Protein AF-A0A2G9RJZ3-F1 (afdb_monomer)

Secondary structure (DSSP, 8-state):
-HHHHHHHHHHHHHHHHHHHHHHHHHHTT--GGGSPPP--TTTGGGGGGGGGTSPPP------------------------------------------------------PPP--------HHHHHHHHHHHHHHH-PPPHHHHHHHHHHHHHHTS-HHHHHHHHHHHHS----SS-------PPP-

pLDDT: mean 70.6, std 22.52, range [30.06, 96.56]

Solvent-accessible surface area (backbone atoms only — not comparable to full-atom values): 13050 Å² total; per-residue (Å²): 111,68,68,60,53,53,52,52,49,52,51,50,54,55,49,52,58,50,51,46,48,35,50,53,27,58,72,71,67,45,54,91,89,58,49,54,74,77,83,56,89,61,48,78,81,49,49,83,59,52,81,80,64,64,75,74,80,78,79,75,85,67,79,86,79,86,77,88,86,85,89,85,87,80,86,82,90,80,90,78,94,84,86,83,84,79,90,75,86,80,86,81,89,79,87,86,89,84,90,78,89,80,87,80,90,78,87,72,79,88,79,75,81,80,78,86,73,85,72,82,66,53,68,66,59,51,52,49,50,50,52,51,51,50,61,71,66,57,72,70,49,78,67,50,52,50,46,53,54,51,53,54,48,47,72,74,43,58,66,74,61,30,54,54,50,51,47,52,70,76,61,49,84,87,80,77,79,90,79,80,87,85,88,75,83,81,85,132

Organism: Aquarana catesbeiana (NCBI:txid8400)

Foldseek 3Di:
DVVVVVVVVVVLVVLVVQVVQQVVQVVVVDDPVSGDDRPPPCNVVCVVSVVVPPDDPPPDPDPPDDDDDDDDDDDDDDDDDDDDDDDDDDDDDDDDDDDDDDDDDDDDPDDDDPPDDPPPPPVVNVVVVVVVVVVVPPDQDPVRVVVVVVVVVLVPDDPVVSVVVVCCVVVPPPPDPPPDDDPDDDDD

Radius of gyration: 33.59 Å; Cα contacts (8 Å, |Δi|>4): 31; chains: 1; bounding box: 83×74×74 Å

Structure (mmCIF, N/CA/C/O backbone):
data_AF-A0A2G9RJZ3-F1
#
_entry.id   AF-A0A2G9RJZ3-F1
#
loop_
_atom_site.group_PDB
_atom_site.id
_atom_site.type_symbol
_atom_site.label_atom_id
_atom_site.label_alt_id
_atom_site.label_comp_id
_atom_site.label_asym_id
_atom_site.label_entity_id
_atom_site.label_seq_id
_atom_site.pdbx_PDB_ins_code
_atom_site.Cartn_x
_atom_site.Cartn_y
_atom_site.Cartn_z
_atom_site.occupancy
_atom_site.B_iso_or_equiv
_atom_site.auth_seq_id
_atom_site.auth_comp_id
_atom_site.auth_asym_id
_atom_site.auth_atom_id
_atom_site.pdbx_PDB_model_num
ATOM 1 N N . ILE A 1 1 ? 5.858 10.030 13.859 1.00 81.25 1 ILE A N 1
ATOM 2 C CA . ILE A 1 1 ? 6.320 10.659 12.586 1.00 81.25 1 ILE A CA 1
ATOM 3 C C . ILE A 1 1 ? 7.429 9.860 11.877 1.00 81.25 1 ILE A C 1
ATOM 5 O O . ILE A 1 1 ? 7.259 9.563 10.700 1.00 81.25 1 ILE A O 1
ATOM 9 N N . ASN A 1 2 ? 8.526 9.463 12.542 1.00 93.88 2 ASN A N 1
ATOM 10 C CA . ASN A 1 2 ? 9.655 8.765 11.886 1.00 93.88 2 ASN A CA 1
ATOM 11 C C . ASN A 1 2 ? 9.275 7.434 11.213 1.00 93.88 2 ASN A C 1
ATOM 13 O O . ASN A 1 2 ? 9.690 7.182 10.086 1.00 93.88 2 ASN A O 1
ATOM 17 N N . PHE A 1 3 ? 8.419 6.632 11.852 1.00 92.00 3 PHE A N 1
ATOM 18 C CA . PHE A 1 3 ? 7.913 5.379 11.280 1.00 92.00 3 PHE A CA 1
ATOM 19 C C . PHE A 1 3 ? 7.207 5.580 9.928 1.00 92.00 3 PHE A C 1
ATOM 21 O O . PHE A 1 3 ? 7.472 4.860 8.969 1.00 92.00 3 PHE A O 1
ATOM 28 N N . LEU A 1 4 ? 6.343 6.596 9.826 1.00 93.69 4 LEU A N 1
ATOM 29 C CA . LEU A 1 4 ? 5.609 6.885 8.595 1.00 93.69 4 LEU A CA 1
ATOM 30 C C . LEU A 1 4 ? 6.548 7.371 7.482 1.00 93.69 4 LEU A C 1
ATOM 32 O O . LEU A 1 4 ? 6.433 6.916 6.348 1.00 93.69 4 LEU A O 1
ATOM 36 N N . LYS A 1 5 ? 7.525 8.226 7.818 1.00 91.75 5 LYS A N 1
ATOM 37 C CA . LYS A 1 5 ? 8.572 8.661 6.878 1.00 91.75 5 LYS A CA 1
ATOM 38 C C . LYS A 1 5 ? 9.364 7.472 6.328 1.00 91.75 5 LYS A C 1
ATOM 40 O O . LYS A 1 5 ? 9.553 7.382 5.118 1.00 91.75 5 LYS A O 1
ATOM 45 N N . ALA A 1 6 ? 9.762 6.538 7.194 1.00 95.56 6 ALA A N 1
ATOM 46 C CA . ALA A 1 6 ? 10.457 5.319 6.784 1.00 95.56 6 ALA A CA 1
ATOM 47 C C . ALA A 1 6 ? 9.590 4.453 5.857 1.00 95.56 6 ALA A C 1
ATOM 49 O O . ALA A 1 6 ? 10.070 3.963 4.835 1.00 95.56 6 ALA A O 1
ATOM 50 N N . LYS A 1 7 ? 8.292 4.320 6.161 1.00 96.31 7 LYS A N 1
ATOM 51 C CA . LYS A 1 7 ? 7.370 3.522 5.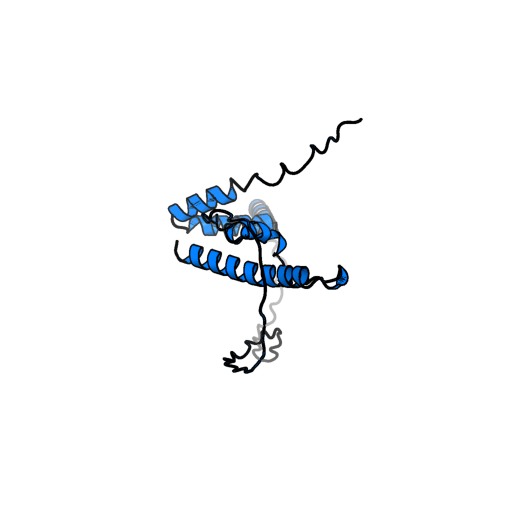345 1.00 96.31 7 LYS A CA 1
ATOM 52 C C . LYS A 1 7 ? 7.122 4.130 3.963 1.00 96.31 7 LYS A C 1
ATOM 54 O O . LYS A 1 7 ? 7.165 3.409 2.972 1.00 96.31 7 LYS A O 1
ATOM 59 N N . ILE A 1 8 ? 6.947 5.450 3.885 1.00 93.94 8 ILE A N 1
ATOM 60 C CA . ILE A 1 8 ? 6.844 6.181 2.612 1.00 93.94 8 ILE A CA 1
ATOM 61 C C . ILE A 1 8 ? 8.144 6.042 1.808 1.00 93.94 8 ILE A C 1
ATOM 63 O O . ILE A 1 8 ? 8.097 5.794 0.606 1.00 93.94 8 ILE A O 1
ATOM 67 N N . GLY A 1 9 ? 9.303 6.150 2.466 1.00 94.31 9 GLY A N 1
ATOM 68 C CA . GLY A 1 9 ? 10.606 5.951 1.828 1.00 94.31 9 GLY A CA 1
ATOM 69 C C . GLY A 1 9 ? 10.768 4.549 1.236 1.00 94.31 9 GLY A C 1
ATOM 70 O O . GLY A 1 9 ? 11.173 4.409 0.083 1.00 94.31 9 GLY A O 1
ATOM 71 N N . SER A 1 10 ? 10.380 3.513 1.983 1.00 95.62 10 SER A N 1
ATOM 72 C CA . SER A 1 10 ? 10.384 2.122 1.511 1.00 95.62 10 SER A CA 1
ATOM 73 C C . SER A 1 10 ? 9.466 1.919 0.298 1.00 95.62 10 SER A C 1
ATOM 75 O O . SER A 1 10 ? 9.872 1.289 -0.684 1.00 95.62 10 SER A O 1
ATOM 77 N N . LEU A 1 11 ? 8.268 2.513 0.322 1.00 95.38 11 LEU A N 1
ATOM 78 C CA . LEU A 1 11 ? 7.308 2.427 -0.779 1.00 95.38 11 LEU A CA 1
ATOM 79 C C . LEU A 1 11 ? 7.849 3.086 -2.057 1.00 95.38 11 LEU A C 1
ATOM 81 O O . LEU A 1 11 ? 7.819 2.471 -3.121 1.00 95.38 11 LEU A O 1
ATOM 85 N N . ARG A 1 12 ? 8.428 4.291 -1.937 1.00 94.88 12 ARG A N 1
ATOM 86 C CA . ARG A 1 12 ? 9.088 4.998 -3.049 1.00 94.88 12 ARG A CA 1
ATOM 87 C C . ARG A 1 12 ? 10.256 4.205 -3.619 1.00 94.88 12 ARG A C 1
ATOM 89 O O . ARG A 1 12 ? 10.351 4.055 -4.828 1.00 94.88 12 ARG A O 1
ATOM 96 N N . SER A 1 13 ? 11.124 3.668 -2.762 1.00 94.62 13 SER A N 1
ATOM 97 C CA . SER A 1 13 ? 12.280 2.872 -3.195 1.00 94.62 13 SER A CA 1
ATOM 98 C C . SER A 1 13 ? 11.855 1.640 -4.000 1.00 94.62 13 SER A C 1
ATOM 100 O O . SER A 1 13 ? 12.404 1.366 -5.069 1.00 94.62 13 SER A O 1
ATOM 102 N N . THR A 1 14 ? 10.827 0.933 -3.523 1.00 96.19 14 THR A N 1
ATOM 103 C CA . THR A 1 14 ? 10.271 -0.244 -4.205 1.00 96.19 14 THR A CA 1
ATOM 104 C C . THR A 1 14 ? 9.677 0.132 -5.561 1.00 96.19 14 THR A C 1
ATOM 106 O O . THR A 1 14 ? 10.010 -0.495 -6.565 1.00 96.19 14 THR A O 1
ATOM 109 N N . TYR A 1 15 ? 8.855 1.187 -5.604 1.00 96.56 15 TYR A N 1
ATOM 110 C CA . TYR A 1 15 ? 8.263 1.691 -6.842 1.00 96.56 15 TYR A CA 1
ATOM 111 C C . TYR A 1 15 ? 9.329 2.127 -7.853 1.00 96.56 15 TYR A C 1
ATOM 113 O O . TYR A 1 15 ? 9.304 1.671 -8.989 1.00 96.56 15 TYR A O 1
ATOM 121 N N . ASN A 1 16 ? 10.315 2.927 -7.438 1.00 94.62 16 ASN A N 1
ATOM 122 C CA . ASN A 1 16 ? 11.345 3.465 -8.331 1.00 94.62 16 ASN A CA 1
ATOM 123 C C . ASN A 1 16 ? 12.198 2.369 -8.970 1.00 94.62 16 ASN A C 1
ATOM 125 O O . ASN A 1 16 ? 12.554 2.463 -10.142 1.00 94.62 16 ASN A O 1
ATOM 129 N N . ARG A 1 17 ? 12.515 1.312 -8.214 1.00 94.75 17 ARG A N 1
ATOM 130 C CA . ARG A 1 17 ? 13.251 0.161 -8.747 1.00 94.75 17 ARG A CA 1
ATOM 131 C C . ARG A 1 17 ? 12.450 -0.560 -9.821 1.00 94.75 17 ARG A C 1
ATOM 133 O O . ARG A 1 17 ? 13.019 -0.963 -10.829 1.00 94.75 17 ARG A O 1
ATOM 140 N N . GLU A 1 18 ? 11.153 -0.729 -9.598 1.00 96.31 18 GLU A N 1
ATOM 141 C CA . GLU A 1 18 ? 10.270 -1.363 -10.570 1.00 96.31 18 GLU A CA 1
ATOM 142 C C . GLU A 1 18 ? 10.068 -0.472 -11.801 1.00 96.31 18 GLU A C 1
ATOM 144 O O . GLU A 1 18 ? 10.233 -0.928 -12.930 1.00 96.31 18 GLU A O 1
ATOM 149 N N . HIS A 1 19 ? 9.822 0.820 -11.588 1.00 94.38 19 HIS A N 1
ATOM 150 C CA . HIS A 1 19 ? 9.625 1.807 -12.644 1.00 94.38 19 HIS A CA 1
ATOM 151 C C . HIS A 1 19 ? 10.863 1.948 -13.535 1.00 94.38 19 HIS A C 1
ATOM 153 O O . HIS A 1 19 ? 10.736 2.030 -14.757 1.00 94.38 19 HIS A O 1
ATOM 159 N N . LYS A 1 20 ? 12.064 1.888 -12.946 1.00 93.62 20 LYS A N 1
ATOM 160 C CA . LYS A 1 20 ? 13.325 1.887 -13.689 1.00 93.62 20 LYS A CA 1
ATOM 161 C C . LYS A 1 20 ? 13.422 0.711 -14.661 1.00 93.62 20 LYS A C 1
ATOM 163 O O . LYS A 1 20 ? 13.862 0.920 -15.780 1.00 93.62 20 LYS A O 1
ATOM 168 N N . LYS A 1 21 ? 12.973 -0.493 -14.287 1.00 94.12 21 LYS A N 1
ATOM 169 C CA . LYS A 1 21 ? 12.985 -1.656 -15.196 1.00 94.12 21 LYS A CA 1
ATOM 170 C C . LYS A 1 21 ? 12.060 -1.448 -16.394 1.00 94.12 21 LYS A C 1
ATOM 172 O O . LYS A 1 21 ? 12.438 -1.774 -17.513 1.00 94.12 21 LYS A O 1
ATOM 177 N N . VAL A 1 22 ? 10.879 -0.869 -16.162 1.00 93.31 22 VAL A N 1
ATOM 178 C CA . VAL A 1 22 ? 9.942 -0.505 -17.238 1.00 93.31 22 VAL A CA 1
ATOM 179 C C . VAL A 1 22 ? 10.586 0.517 -18.173 1.00 93.31 22 VAL A C 1
ATOM 181 O O . VAL A 1 22 ? 10.611 0.319 -19.381 1.00 93.31 22 VAL A O 1
ATOM 184 N N . GLN A 1 23 ? 11.166 1.584 -17.618 1.00 92.19 23 GLN A N 1
ATOM 185 C CA . GLN A 1 23 ? 11.814 2.646 -18.392 1.00 92.19 23 GLN A CA 1
ATOM 186 C C . GLN A 1 23 ? 13.043 2.156 -19.160 1.00 92.19 23 GLN A C 1
ATOM 188 O O . GLN A 1 23 ? 13.217 2.500 -20.324 1.00 92.19 23 GLN A O 1
ATOM 193 N N . ASP A 1 24 ? 13.888 1.337 -18.535 1.00 90.88 24 ASP A N 1
ATOM 194 C CA . ASP A 1 24 ? 15.068 0.768 -19.183 1.00 90.88 24 ASP A CA 1
ATOM 195 C C . ASP A 1 24 ? 14.653 -0.183 -20.322 1.00 90.88 24 ASP A C 1
ATOM 197 O O . ASP A 1 24 ? 15.273 -0.162 -21.381 1.00 90.88 24 ASP A O 1
ATOM 201 N N . SER A 1 25 ? 13.559 -0.935 -20.164 1.00 91.81 25 SER A N 1
ATOM 202 C CA . SER A 1 25 ? 12.993 -1.756 -21.239 1.00 91.81 25 SER A CA 1
ATOM 203 C C . SER A 1 25 ? 12.462 -0.917 -22.409 1.00 91.81 25 SER A C 1
ATOM 205 O O . SER A 1 25 ? 12.767 -1.224 -23.560 1.00 91.81 25 SER A O 1
ATOM 207 N N . LEU A 1 26 ? 11.760 0.188 -22.133 1.00 87.81 26 LEU A N 1
ATOM 208 C CA . LEU A 1 26 ? 11.309 1.127 -23.167 1.00 87.81 26 LEU A CA 1
ATOM 209 C C . LEU A 1 26 ? 12.489 1.802 -23.888 1.00 87.81 26 LEU A C 1
ATOM 211 O O . LEU A 1 26 ? 12.475 1.945 -25.109 1.00 87.81 26 LEU A O 1
ATOM 215 N N . ARG A 1 27 ? 13.534 2.198 -23.145 1.00 86.75 27 ARG A N 1
ATOM 216 C CA . ARG A 1 27 ? 14.717 2.883 -23.693 1.00 86.75 27 ARG A CA 1
ATOM 217 C C . ARG A 1 27 ? 15.541 1.987 -24.614 1.00 86.75 27 ARG A C 1
ATOM 219 O O . ARG A 1 27 ? 16.129 2.489 -25.566 1.00 86.75 27 ARG A O 1
ATOM 226 N N . SER A 1 28 ? 15.570 0.683 -24.356 1.00 83.88 28 SER A N 1
ATOM 227 C CA . SER A 1 28 ? 16.298 -0.288 -25.180 1.00 83.88 28 SER A CA 1
ATOM 228 C C . SER A 1 28 ? 15.639 -0.580 -26.536 1.00 83.88 28 SER A C 1
ATOM 230 O O . SER A 1 28 ? 16.106 -1.463 -27.248 1.00 83.88 28 SER A O 1
ATOM 232 N N . GLY A 1 29 ? 14.582 0.150 -26.919 1.00 70.88 29 GLY A N 1
ATOM 233 C CA . GLY A 1 29 ? 13.920 -0.027 -28.213 1.00 70.88 29 GLY A CA 1
ATOM 234 C C . GLY A 1 29 ? 13.163 -1.349 -28.314 1.00 70.88 29 GLY A C 1
ATOM 235 O O . GLY A 1 29 ? 13.097 -1.935 -29.392 1.00 70.88 29 GLY A O 1
ATOM 236 N N . ALA A 1 30 ? 12.629 -1.832 -27.188 1.00 67.44 30 ALA A N 1
ATOM 237 C CA . ALA A 1 30 ? 11.814 -3.036 -27.141 1.00 67.44 30 ALA A CA 1
ATOM 238 C C . ALA A 1 30 ? 10.613 -2.925 -28.097 1.00 67.44 30 ALA A C 1
ATOM 240 O O . ALA A 1 30 ? 9.899 -1.917 -28.106 1.00 67.44 30 ALA A O 1
ATOM 241 N N . THR A 1 31 ? 10.368 -3.981 -28.880 1.00 69.06 31 THR A N 1
ATOM 242 C CA . THR A 1 31 ? 9.088 -4.160 -29.584 1.00 69.06 31 THR A CA 1
ATOM 243 C C . THR A 1 31 ? 7.976 -4.284 -28.534 1.00 69.06 31 THR A C 1
ATOM 245 O O . THR A 1 31 ? 8.258 -4.620 -27.386 1.00 69.06 31 THR A O 1
ATOM 248 N N . ALA A 1 32 ? 6.713 -4.011 -28.878 1.00 66.25 32 ALA A N 1
ATOM 249 C CA . ALA A 1 32 ? 5.599 -4.012 -27.915 1.00 66.25 32 ALA A CA 1
ATOM 250 C C . ALA A 1 32 ? 5.502 -5.292 -27.051 1.00 66.25 32 ALA A C 1
ATOM 252 O O . ALA A 1 32 ? 5.054 -5.218 -25.909 1.00 66.25 32 ALA A O 1
ATOM 253 N N . ASP A 1 33 ? 5.972 -6.429 -27.570 1.00 69.12 33 ASP A N 1
ATOM 254 C CA . ASP A 1 33 ? 5.986 -7.725 -26.881 1.00 69.12 33 ASP A CA 1
ATOM 255 C C . ASP A 1 33 ? 7.191 -7.929 -25.933 1.00 69.12 33 ASP A C 1
ATOM 257 O O . ASP A 1 33 ? 7.154 -8.808 -25.074 1.00 69.12 33 ASP A O 1
ATOM 261 N N . ASP A 1 34 ? 8.230 -7.091 -26.033 1.00 79.06 34 ASP A N 1
ATOM 262 C CA . ASP A 1 34 ? 9.466 -7.159 -25.233 1.00 79.06 34 ASP A CA 1
ATOM 263 C C . ASP A 1 34 ? 9.486 -6.148 -24.067 1.00 79.06 34 ASP A C 1
ATOM 265 O O . ASP A 1 34 ? 10.488 -6.016 -23.352 1.00 79.06 34 ASP A O 1
ATOM 269 N N . VAL A 1 35 ? 8.393 -5.400 -23.861 1.00 87.50 35 VAL A N 1
ATOM 270 C CA . VAL A 1 35 ? 8.313 -4.409 -22.782 1.00 87.50 35 VAL A CA 1
ATOM 271 C C . VAL A 1 35 ? 8.185 -5.107 -21.429 1.00 87.50 35 VAL A C 1
ATOM 273 O O . VAL A 1 35 ? 7.294 -5.924 -21.197 1.00 87.50 35 VAL A O 1
ATOM 276 N N . TYR A 1 36 ? 9.062 -4.748 -20.495 1.00 93.38 36 TYR A N 1
ATOM 277 C CA . TYR A 1 36 ? 9.055 -5.280 -19.141 1.00 93.38 36 TYR A CA 1
ATOM 278 C C . TYR A 1 36 ? 7.718 -5.004 -18.448 1.00 93.38 36 TYR A C 1
ATOM 280 O O . TYR A 1 36 ? 7.358 -3.853 -18.187 1.00 93.38 36 TYR A O 1
ATOM 288 N N . VAL A 1 37 ? 7.020 -6.081 -18.087 1.00 93.69 37 VAL A N 1
ATOM 289 C CA . VAL A 1 37 ? 5.781 -6.024 -17.311 1.00 93.69 37 VAL A CA 1
ATOM 290 C C . VAL A 1 37 ? 6.118 -5.961 -15.813 1.00 93.69 37 VAL A C 1
ATOM 292 O O . VAL A 1 37 ? 6.782 -6.871 -15.299 1.00 93.69 37 VAL A O 1
ATOM 295 N N . PRO A 1 38 ? 5.655 -4.925 -15.086 1.00 95.50 38 PRO A N 1
ATOM 296 C CA . PRO A 1 38 ? 5.827 -4.832 -13.640 1.00 95.50 38 PRO A CA 1
ATOM 297 C C . PRO A 1 38 ? 5.273 -6.062 -12.917 1.00 95.50 38 PRO A C 1
ATOM 299 O O . PRO A 1 38 ? 4.128 -6.461 -13.120 1.00 95.50 38 PRO A O 1
ATOM 302 N N . ARG A 1 39 ? 6.070 -6.631 -12.012 1.00 94.88 39 ARG A N 1
ATOM 303 C CA . ARG A 1 39 ? 5.663 -7.725 -11.115 1.00 94.88 39 ARG A CA 1
ATOM 304 C C . ARG A 1 39 ? 4.951 -7.204 -9.869 1.00 94.88 39 ARG A C 1
ATOM 306 O O . ARG A 1 39 ? 4.246 -7.946 -9.190 1.00 94.88 39 ARG A O 1
ATOM 313 N N . LEU A 1 40 ? 5.157 -5.931 -9.543 1.00 95.25 40 LEU A N 1
ATOM 314 C CA . LEU A 1 40 ? 4.536 -5.278 -8.401 1.00 95.25 40 LEU A CA 1
ATOM 315 C C . LEU A 1 40 ? 3.029 -5.075 -8.637 1.00 95.25 40 LEU A C 1
ATOM 317 O O . LEU A 1 40 ? 2.628 -4.247 -9.447 1.00 95.25 40 LEU A O 1
ATOM 321 N N . TRP A 1 41 ? 2.182 -5.797 -7.901 1.00 96.12 41 TRP A N 1
ATOM 322 C CA . TRP A 1 41 ? 0.729 -5.816 -8.142 1.00 96.12 41 TRP A CA 1
ATOM 323 C C . TRP A 1 41 ? 0.044 -4.446 -8.008 1.00 96.12 41 TRP A C 1
ATOM 325 O O . TRP A 1 41 ? -0.877 -4.137 -8.757 1.00 96.12 41 TRP A O 1
ATOM 335 N N . TYR A 1 42 ? 0.523 -3.594 -7.099 1.00 94.62 42 TYR A N 1
ATOM 336 C CA . TYR A 1 42 ? 0.043 -2.218 -6.917 1.00 94.62 42 TYR A CA 1
ATOM 337 C C . TYR A 1 42 ? 0.841 -1.178 -7.718 1.00 94.62 42 TYR A C 1
ATOM 339 O O . TYR A 1 42 ? 0.781 0.009 -7.402 1.00 94.62 42 TYR A O 1
ATOM 347 N N . TYR A 1 43 ? 1.606 -1.587 -8.738 1.00 95.81 43 TYR A N 1
ATOM 348 C CA . TYR A 1 43 ? 2.454 -0.682 -9.524 1.00 95.81 43 TYR A CA 1
ATOM 349 C C . TYR A 1 43 ? 1.680 0.523 -10.069 1.00 95.81 43 TYR A C 1
ATOM 351 O O . TYR A 1 43 ? 2.045 1.663 -9.797 1.00 95.81 43 TYR A O 1
ATOM 359 N N . HIS A 1 44 ? 0.568 0.270 -10.767 1.00 95.06 44 HIS A N 1
ATOM 360 C CA . HIS A 1 44 ? -0.260 1.323 -11.361 1.00 95.06 44 HIS A CA 1
ATOM 361 C C . HIS A 1 44 ? -0.856 2.260 -10.302 1.00 95.06 44 HIS A C 1
ATOM 363 O O . HIS A 1 44 ? -0.934 3.466 -10.513 1.00 95.06 44 HIS A O 1
ATOM 369 N N . SER A 1 45 ? -1.214 1.735 -9.128 1.00 95.50 45 SER A N 1
ATOM 370 C CA . SER A 1 45 ? -1.721 2.542 -8.012 1.00 95.50 45 SER A CA 1
ATOM 371 C C . SER A 1 45 ? -0.656 3.452 -7.398 1.00 95.50 45 SER A C 1
ATOM 373 O O . SER A 1 45 ? -1.001 4.438 -6.755 1.00 95.50 45 SER A O 1
ATOM 375 N N . LEU A 1 46 ? 0.629 3.137 -7.581 1.00 94.25 46 LEU A N 1
ATOM 376 C CA . LEU A 1 46 ? 1.753 3.950 -7.120 1.00 94.25 46 LEU A CA 1
ATOM 377 C C . LEU A 1 46 ? 2.281 4.915 -8.182 1.00 94.25 46 LEU A C 1
ATOM 379 O O . LEU A 1 46 ? 3.258 5.610 -7.910 1.00 94.25 46 LEU A O 1
ATOM 383 N N . HIS A 1 47 ? 1.635 5.007 -9.350 1.00 92.94 47 HIS A N 1
ATOM 384 C CA . HIS A 1 47 ? 2.115 5.861 -10.434 1.00 92.94 47 HIS A CA 1
ATOM 385 C C . HIS A 1 47 ? 2.271 7.324 -10.004 1.00 92.94 47 HIS A C 1
ATOM 387 O O . HIS A 1 47 ? 3.232 7.959 -10.393 1.00 92.94 47 HIS A O 1
ATOM 393 N N . PHE A 1 48 ? 1.429 7.836 -9.098 1.00 91.44 48 PHE A N 1
ATOM 394 C CA . PHE A 1 48 ? 1.546 9.199 -8.544 1.00 91.44 48 PHE A CA 1
ATOM 395 C C . PHE A 1 48 ? 2.895 9.509 -7.853 1.00 91.44 48 PHE A C 1
ATOM 397 O O . PHE A 1 48 ? 3.175 10.654 -7.498 1.00 91.44 48 PHE A O 1
ATOM 404 N N . LEU A 1 49 ? 3.730 8.497 -7.594 1.00 91.25 49 LEU A N 1
ATOM 405 C CA . LEU A 1 49 ? 5.082 8.680 -7.073 1.00 91.25 49 LEU A CA 1
ATOM 406 C C . LEU A 1 49 ? 6.099 9.070 -8.162 1.00 91.25 49 LEU A C 1
ATOM 408 O O . LEU A 1 49 ? 7.172 9.550 -7.793 1.00 91.25 49 LEU A O 1
ATOM 412 N N . SER A 1 50 ? 5.789 8.910 -9.460 1.00 86.12 50 SER A N 1
ATOM 413 C CA . SER A 1 50 ? 6.678 9.285 -10.578 1.00 86.12 50 SER A CA 1
ATOM 414 C C . SER A 1 50 ? 7.031 10.767 -10.570 1.00 86.12 50 SER A C 1
ATOM 416 O O . SER A 1 50 ? 8.189 11.131 -10.774 1.00 86.12 50 SER A O 1
ATOM 418 N N . ASP A 1 51 ? 6.058 11.611 -10.234 1.00 77.81 51 ASP A N 1
ATOM 419 C CA . ASP A 1 51 ? 6.134 13.071 -10.359 1.00 77.81 51 ASP A CA 1
ATOM 420 C C . ASP A 1 51 ? 7.182 13.693 -9.424 1.00 77.81 51 ASP A C 1
ATOM 422 O O . ASP A 1 51 ? 7.634 14.818 -9.614 1.00 77.81 51 ASP A O 1
ATOM 426 N N . GLN A 1 52 ? 7.595 12.948 -8.395 1.00 68.75 52 GLN A N 1
ATOM 427 C CA . GLN A 1 52 ? 8.612 13.371 -7.430 1.00 68.75 52 GLN A CA 1
ATOM 428 C C . GLN A 1 52 ? 10.027 12.929 -7.818 1.00 68.75 52 GLN A C 1
ATOM 430 O O . GLN A 1 52 ? 10.976 13.228 -7.091 1.00 68.75 52 GLN A O 1
ATOM 435 N N . THR A 1 53 ? 10.170 12.162 -8.900 1.00 62.50 53 THR A N 1
ATOM 436 C CA . THR A 1 53 ? 11.414 11.462 -9.247 1.00 62.50 53 THR A CA 1
ATOM 437 C C . THR A 1 53 ? 12.003 11.870 -10.582 1.00 62.50 53 THR A C 1
ATOM 439 O O . THR A 1 53 ? 13.163 11.540 -10.828 1.00 62.50 53 THR A O 1
ATOM 442 N N . GLU A 1 54 ? 11.267 12.619 -11.408 1.00 65.25 54 GLU A N 1
ATOM 443 C CA . GLU A 1 54 ? 11.872 13.251 -12.572 1.00 65.25 54 GLU A CA 1
ATOM 444 C C . GLU A 1 54 ? 12.969 14.214 -12.102 1.00 65.25 54 GLU A C 1
ATOM 446 O O . GLU A 1 54 ? 12.703 15.128 -11.309 1.00 65.25 54 GLU A O 1
ATOM 451 N N . PRO A 1 55 ? 14.223 14.014 -12.547 1.00 65.00 55 PRO A N 1
ATOM 452 C CA . PRO A 1 55 ? 15.275 14.982 -12.314 1.00 65.00 55 PRO A CA 1
ATOM 453 C C . PRO A 1 55 ? 14.796 16.321 -12.859 1.00 65.00 55 PRO A C 1
ATOM 455 O O . PRO A 1 55 ? 14.542 16.451 -14.057 1.00 65.00 55 PRO A O 1
ATOM 458 N N . ARG A 1 56 ? 14.638 17.313 -11.976 1.00 65.69 56 ARG A N 1
ATOM 459 C CA . ARG A 1 56 ? 14.254 18.661 -12.393 1.00 65.69 56 ARG A CA 1
ATOM 460 C C . ARG A 1 56 ? 15.226 19.082 -13.503 1.00 65.69 56 ARG A C 1
ATOM 462 O O . ARG A 1 56 ? 16.436 19.033 -13.254 1.00 65.69 56 ARG A O 1
ATOM 469 N N . PRO A 1 57 ? 14.749 19.453 -14.705 1.00 59.44 57 PRO A N 1
ATOM 470 C CA . PRO A 1 57 ? 15.640 19.797 -15.799 1.00 59.44 57 PRO A CA 1
ATOM 471 C C . PRO A 1 57 ? 16.565 20.914 -15.330 1.00 59.44 57 PRO A C 1
ATOM 473 O O . PRO A 1 57 ? 16.119 21.939 -14.805 1.00 59.44 57 PRO A O 1
ATOM 476 N N . SER A 1 58 ? 17.867 20.667 -15.446 1.00 70.06 58 SER A N 1
ATOM 477 C CA . SER A 1 58 ? 18.872 21.662 -15.102 1.00 70.06 58 SER A CA 1
ATOM 478 C C . SER A 1 58 ? 18.720 22.814 -16.085 1.00 70.06 58 SER A C 1
ATOM 480 O O . SER A 1 58 ? 18.934 22.641 -17.283 1.00 70.06 58 SER A O 1
ATOM 482 N N . LEU A 1 59 ? 18.311 23.984 -15.593 1.00 64.38 59 LEU A N 1
ATOM 483 C CA . LEU A 1 59 ? 18.355 25.204 -16.387 1.00 64.38 59 LEU A CA 1
ATOM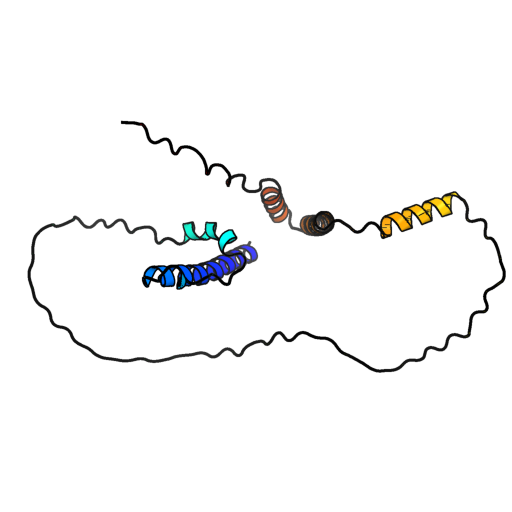 484 C C . LEU A 1 59 ? 19.828 25.552 -16.582 1.00 64.38 59 LEU A C 1
ATOM 486 O O . LEU A 1 59 ? 20.486 26.061 -15.678 1.00 64.38 59 LEU A O 1
ATOM 490 N N . SER A 1 60 ? 20.355 25.196 -17.751 1.00 64.62 60 SER A N 1
ATOM 491 C CA . SER A 1 60 ? 21.692 25.594 -18.165 1.00 64.62 60 SER A CA 1
ATOM 492 C C . SER A 1 60 ? 21.726 27.115 -18.297 1.00 64.62 60 SER A C 1
ATOM 494 O O . SER A 1 60 ? 21.058 27.682 -19.158 1.00 64.62 60 SER A O 1
ATOM 496 N N . THR A 1 61 ? 22.508 27.783 -17.450 1.00 61.28 61 THR A N 1
ATOM 497 C CA . THR A 1 61 ? 22.800 29.224 -17.566 1.00 61.28 61 THR A CA 1
ATOM 498 C C . THR A 1 61 ? 23.908 29.497 -18.592 1.00 61.28 61 THR A C 1
ATOM 500 O O . THR A 1 61 ? 24.437 30.604 -18.652 1.00 61.28 61 THR A O 1
ATOM 503 N N . LEU A 1 62 ? 24.322 28.499 -19.381 1.00 66.75 62 LEU A N 1
ATOM 504 C CA . LEU A 1 62 ? 25.391 28.693 -20.352 1.00 66.75 62 LEU A CA 1
ATOM 505 C C . LEU A 1 62 ? 24.841 29.431 -21.583 1.00 66.75 62 LEU A C 1
ATOM 507 O O . LEU A 1 62 ? 23.881 28.953 -22.195 1.00 66.75 62 LEU A O 1
ATOM 511 N N . PRO A 1 63 ? 25.422 30.581 -21.972 1.00 49.41 63 PRO A N 1
ATOM 512 C CA . PRO A 1 63 ? 25.056 31.233 -23.219 1.00 49.41 63 PRO A CA 1
ATOM 513 C C . PRO A 1 63 ? 25.357 30.272 -24.373 1.00 49.41 63 PRO A C 1
ATOM 515 O O . PRO A 1 63 ? 26.463 29.745 -24.475 1.00 49.41 63 PRO A O 1
ATOM 518 N N . SER A 1 64 ? 24.366 30.025 -25.233 1.00 48.22 64 SER A N 1
ATOM 519 C CA . SER A 1 64 ? 24.558 29.269 -26.474 1.00 48.22 64 SER A CA 1
ATOM 520 C C . SER A 1 64 ? 25.518 30.034 -27.382 1.00 48.22 64 SER A C 1
ATOM 522 O O . SER A 1 64 ? 25.118 30.920 -28.131 1.00 48.22 64 SER A O 1
ATOM 524 N N . THR A 1 65 ? 26.803 29.710 -27.293 1.00 41.47 65 THR A N 1
ATOM 525 C CA . THR A 1 65 ? 27.811 30.131 -28.262 1.00 41.47 65 THR A CA 1
ATOM 526 C C . THR A 1 65 ? 27.717 29.188 -29.458 1.00 41.47 65 THR A C 1
ATOM 528 O O . THR A 1 65 ? 28.284 28.098 -29.470 1.00 41.47 65 THR A O 1
ATOM 531 N N . SER A 1 66 ? 26.940 29.612 -30.450 1.00 47.56 66 SER A N 1
ATOM 532 C CA . SER A 1 66 ? 26.998 29.090 -31.810 1.00 47.56 66 SER A CA 1
ATOM 533 C C . SER A 1 66 ? 28.244 29.642 -32.502 1.00 47.56 66 SER A C 1
ATOM 535 O O . SER A 1 66 ? 28.293 30.851 -32.716 1.00 47.56 66 SER A O 1
ATOM 537 N N . ALA A 1 67 ? 29.196 28.778 -32.867 1.00 40.50 67 ALA A N 1
ATOM 538 C CA . ALA A 1 67 ? 29.844 28.748 -34.189 1.00 40.50 67 ALA A CA 1
ATOM 539 C C . ALA A 1 67 ? 31.052 27.785 -34.220 1.00 40.50 67 ALA A C 1
ATOM 541 O O . ALA A 1 67 ? 32.070 28.045 -33.593 1.00 40.50 67 ALA A O 1
ATOM 542 N N . GLU A 1 68 ? 30.874 26.726 -35.016 1.00 40.59 68 GLU A N 1
ATOM 543 C CA . GLU A 1 68 ? 31.830 26.070 -35.927 1.00 40.59 68 GLU A CA 1
ATOM 544 C C . GLU A 1 68 ? 33.114 25.355 -35.434 1.00 40.59 68 GLU A C 1
ATOM 546 O O . GLU A 1 68 ? 33.855 25.801 -34.570 1.00 40.59 68 GLU A O 1
ATOM 551 N N . ALA A 1 69 ? 33.319 24.190 -36.058 1.00 40.66 69 ALA A N 1
ATOM 552 C CA . ALA A 1 69 ? 34.276 23.091 -35.852 1.00 40.66 69 ALA A CA 1
ATOM 553 C C . ALA A 1 69 ? 35.675 23.398 -36.500 1.00 40.66 69 ALA A C 1
ATOM 555 O O . ALA A 1 69 ? 35.821 24.526 -36.973 1.00 40.66 69 ALA A O 1
ATOM 556 N N . PRO A 1 70 ? 36.685 22.478 -36.625 1.00 54.78 70 PRO A N 1
ATOM 557 C CA . PRO A 1 70 ? 36.591 21.011 -36.518 1.00 54.78 70 PRO A CA 1
ATOM 558 C C . PRO A 1 70 ? 37.828 20.196 -36.010 1.00 54.78 70 PRO A C 1
ATOM 560 O O . PRO A 1 70 ? 38.913 20.723 -35.809 1.00 54.78 70 PRO A O 1
ATOM 563 N N . GLU A 1 71 ? 37.572 18.887 -35.839 1.00 43.97 71 GLU A N 1
ATOM 564 C CA . GLU A 1 71 ? 38.431 17.668 -35.839 1.00 43.97 71 GLU A CA 1
ATOM 565 C C . GLU A 1 71 ? 39.658 17.539 -34.904 1.00 43.97 71 GLU A C 1
ATOM 567 O O . GLU A 1 71 ? 40.649 18.240 -35.055 1.00 43.97 71 GLU A O 1
ATOM 572 N N . ASP A 1 72 ? 39.638 16.541 -34.004 1.00 34.47 72 ASP A N 1
ATOM 573 C CA . ASP A 1 72 ? 40.461 15.321 -34.157 1.00 34.47 72 ASP A CA 1
ATOM 574 C C . ASP A 1 72 ? 40.094 14.249 -33.101 1.00 34.47 72 ASP A C 1
ATOM 576 O O . ASP A 1 72 ? 39.992 14.518 -31.903 1.00 34.47 72 ASP A O 1
ATOM 580 N N . GLN A 1 73 ? 39.876 13.015 -33.561 1.00 43.88 73 GLN A N 1
ATOM 581 C CA . GLN A 1 73 ? 39.794 11.785 -32.754 1.00 43.88 73 GLN A CA 1
ATOM 582 C C . GLN A 1 73 ? 41.214 11.219 -32.571 1.00 43.88 73 GLN A C 1
ATOM 584 O O . GLN A 1 73 ? 42.037 11.383 -33.471 1.00 43.88 73 GLN A O 1
ATOM 589 N N . PRO A 1 74 ? 41.528 10.515 -31.462 1.00 39.03 74 PRO A N 1
ATOM 590 C CA . PRO A 1 74 ? 41.316 9.059 -31.468 1.00 39.03 74 PRO A CA 1
ATOM 591 C C . PRO A 1 74 ? 40.983 8.432 -30.090 1.00 39.03 74 PRO A C 1
ATOM 593 O O . PRO A 1 74 ? 41.579 8.764 -29.069 1.00 39.03 74 PRO A O 1
ATOM 596 N N . GLY A 1 75 ? 40.083 7.439 -30.063 1.00 35.91 75 GLY A N 1
ATOM 597 C CA . GLY A 1 75 ? 40.150 6.334 -29.079 1.00 35.91 75 GLY A CA 1
ATOM 598 C C . GLY A 1 75 ? 41.322 5.381 -29.403 1.00 35.91 75 GLY A C 1
ATOM 599 O O . GLY A 1 75 ? 41.862 5.508 -30.504 1.00 35.91 75 GLY A O 1
ATOM 600 N N . PRO A 1 76 ? 41.716 4.401 -28.546 1.00 46.28 76 PRO A N 1
ATOM 601 C CA . PRO A 1 76 ? 40.800 3.399 -27.961 1.00 46.28 76 PRO A CA 1
ATOM 602 C C . PRO A 1 76 ? 41.184 2.795 -26.570 1.00 46.28 76 PRO A C 1
ATOM 604 O O . PRO A 1 76 ? 42.307 2.949 -26.116 1.00 46.28 76 PRO A O 1
ATOM 607 N N . SER A 1 77 ? 40.256 2.003 -25.989 1.00 37.06 77 SER A N 1
ATOM 608 C CA . SER A 1 77 ? 40.442 0.802 -25.118 1.00 37.06 77 SER A CA 1
ATOM 609 C C . SER A 1 77 ? 41.239 0.950 -23.792 1.00 37.06 77 SER A C 1
ATOM 611 O O . SER A 1 77 ? 42.346 1.467 -23.775 1.00 37.06 77 SER A O 1
ATOM 613 N N . THR A 1 78 ? 40.824 0.409 -22.634 1.00 32.34 78 THR A N 1
ATOM 614 C CA . THR A 1 78 ? 40.951 -1.023 -22.250 1.00 32.34 78 THR A CA 1
ATOM 615 C C . THR A 1 78 ? 40.481 -1.209 -20.784 1.00 32.34 78 THR A C 1
ATOM 617 O O . THR A 1 78 ? 40.904 -0.395 -19.974 1.00 32.34 78 THR A O 1
ATOM 620 N N . GLN A 1 79 ? 39.635 -2.235 -20.531 1.00 34.22 79 GLN A N 1
ATOM 621 C CA . GLN A 1 79 ? 39.478 -3.156 -19.355 1.00 34.22 79 GLN A CA 1
ATOM 622 C C . GLN A 1 79 ? 39.427 -2.546 -17.924 1.00 34.22 79 GLN A C 1
ATOM 624 O O . GLN A 1 79 ? 39.865 -1.433 -17.698 1.00 34.22 79 GLN A O 1
ATOM 629 N N . GLU A 1 80 ? 38.838 -3.107 -16.866 1.00 39.47 80 GLU A N 1
ATOM 630 C CA . GLU A 1 80 ? 38.308 -4.414 -16.441 1.00 39.47 80 GLU A CA 1
ATOM 631 C C . GLU A 1 80 ? 37.378 -4.119 -15.228 1.00 39.47 80 GLU A C 1
ATOM 633 O O . GLU A 1 80 ? 37.622 -3.186 -14.465 1.00 39.47 80 GLU A O 1
ATOM 638 N N . GLU A 1 81 ? 36.150 -4.640 -15.171 1.00 45.91 81 GLU A N 1
ATOM 639 C CA . GLU A 1 81 ? 35.746 -5.782 -14.326 1.00 45.91 81 GLU A CA 1
ATOM 640 C C . GLU A 1 81 ? 36.483 -5.907 -12.978 1.00 45.91 81 GLU A C 1
ATOM 642 O O . GLU A 1 81 ? 37.585 -6.437 -12.916 1.00 45.91 81 GLU A O 1
ATOM 647 N N . ASP A 1 82 ? 35.813 -5.528 -11.885 1.00 35.19 82 ASP A N 1
ATOM 648 C CA . ASP A 1 82 ? 35.903 -6.298 -10.644 1.00 35.19 82 ASP A CA 1
ATOM 649 C C . ASP A 1 82 ? 34.556 -6.313 -9.918 1.00 35.19 82 ASP A C 1
ATOM 651 O O . ASP A 1 82 ? 33.803 -5.334 -9.865 1.00 35.19 82 ASP A O 1
ATOM 655 N N . VAL A 1 83 ? 34.253 -7.511 -9.448 1.00 45.78 83 VAL A N 1
ATOM 656 C CA . VAL A 1 83 ? 33.001 -7.995 -8.902 1.00 45.78 83 VAL A CA 1
ATOM 657 C C . VAL A 1 83 ? 33.166 -7.996 -7.392 1.00 45.78 83 VAL A C 1
ATOM 659 O O . VAL A 1 83 ? 33.962 -8.770 -6.877 1.00 45.78 83 VAL A O 1
ATOM 662 N N . GLU A 1 84 ? 32.368 -7.216 -6.663 1.00 41.81 84 GLU A N 1
ATOM 663 C CA . GLU A 1 84 ? 32.168 -7.495 -5.238 1.00 41.81 84 GLU A CA 1
ATOM 664 C C . GLU A 1 84 ? 30.679 -7.670 -4.934 1.00 41.81 84 GLU A C 1
ATOM 666 O O . GLU A 1 84 ? 29.896 -6.740 -4.732 1.00 41.81 84 GLU A O 1
ATOM 671 N N . GLU A 1 85 ? 30.301 -8.942 -4.988 1.00 47.81 85 GLU A N 1
ATOM 672 C CA . GLU A 1 85 ? 29.109 -9.529 -4.407 1.00 47.81 85 GLU A CA 1
ATOM 673 C C . GLU A 1 85 ? 29.188 -9.446 -2.872 1.00 47.81 85 GLU A C 1
ATOM 675 O O . GLU A 1 85 ? 30.219 -9.772 -2.286 1.00 47.81 85 GLU A O 1
ATOM 680 N N . PRO A 1 86 ? 28.071 -9.147 -2.192 1.00 37.50 86 PRO A N 1
ATOM 681 C CA . PRO A 1 86 ? 27.803 -9.865 -0.960 1.00 37.50 86 PRO A CA 1
ATOM 682 C C . PRO A 1 86 ? 26.478 -10.616 -1.070 1.00 37.50 86 PRO A C 1
ATOM 684 O O . PRO A 1 86 ? 25.386 -10.042 -1.067 1.00 37.50 86 PRO A O 1
ATOM 687 N N . SER A 1 87 ? 26.617 -11.938 -1.138 1.00 41.81 87 SER A N 1
ATOM 688 C CA . SER A 1 87 ? 25.602 -12.950 -0.896 1.00 41.81 87 SER A CA 1
ATOM 689 C C . SER A 1 87 ? 24.796 -12.635 0.365 1.00 41.81 87 SER A C 1
ATOM 691 O O . SER A 1 87 ? 25.354 -12.573 1.464 1.00 41.81 87 SER A O 1
ATOM 693 N N . LEU A 1 88 ? 23.472 -12.544 0.245 1.00 34.62 88 LEU A N 1
ATOM 694 C CA . LEU A 1 88 ? 22.579 -12.793 1.372 1.00 34.62 88 LEU A CA 1
ATOM 695 C C . LEU A 1 88 ? 21.630 -13.927 1.013 1.00 34.62 88 LEU A C 1
ATOM 697 O O . LEU A 1 88 ? 20.793 -13.821 0.116 1.00 34.62 88 LEU A O 1
ATOM 701 N N . ALA A 1 89 ? 21.840 -15.031 1.726 1.00 38.97 89 ALA A N 1
ATOM 702 C CA . ALA A 1 89 ? 21.082 -16.258 1.630 1.00 38.97 89 ALA A CA 1
ATOM 703 C C . ALA A 1 89 ? 19.588 -16.014 1.877 1.00 38.97 89 ALA A C 1
ATOM 705 O O . ALA A 1 89 ? 19.174 -15.217 2.719 1.00 38.97 89 ALA A O 1
ATOM 706 N N . GLN A 1 90 ? 18.810 -16.730 1.078 1.00 39.66 90 GLN A N 1
ATOM 707 C CA . GLN A 1 90 ? 17.372 -16.652 0.922 1.00 39.66 90 GLN A CA 1
ATOM 708 C C . GLN A 1 90 ? 16.646 -17.195 2.158 1.00 39.66 90 GLN A C 1
ATOM 710 O O . GLN A 1 90 ? 16.908 -18.307 2.610 1.00 39.66 90 GLN A O 1
ATOM 715 N N . GLU A 1 91 ? 15.677 -16.431 2.655 1.00 31.17 91 GLU A N 1
ATOM 716 C CA . GLU A 1 91 ? 14.665 -16.919 3.587 1.00 31.17 91 GLU A CA 1
ATOM 717 C C . GLU A 1 91 ? 13.579 -17.637 2.767 1.00 31.17 91 GLU A C 1
ATOM 719 O O . GLU A 1 91 ? 12.899 -17.033 1.934 1.00 31.17 91 GLU A O 1
ATOM 724 N N . SER A 1 92 ? 13.478 -18.957 2.939 1.00 39.28 92 SER A N 1
ATOM 725 C CA . SER A 1 92 ? 12.468 -19.798 2.297 1.00 39.28 92 SER A CA 1
ATOM 726 C C . SER A 1 92 ? 11.169 -19.739 3.096 1.00 39.28 92 SER A C 1
ATOM 728 O O . SER A 1 92 ? 11.100 -20.220 4.226 1.00 39.28 92 SER A O 1
ATOM 730 N N . LEU A 1 93 ? 10.126 -19.186 2.481 1.00 35.06 93 LEU A N 1
ATOM 731 C CA . LEU A 1 93 ? 8.741 -19.370 2.893 1.00 35.06 93 LEU A CA 1
ATOM 732 C C . LEU A 1 93 ? 8.287 -20.753 2.403 1.00 35.06 93 LEU A C 1
ATOM 734 O O . LEU A 1 93 ? 8.036 -20.925 1.212 1.00 35.06 93 LEU A O 1
ATOM 738 N N . SER A 1 94 ? 8.169 -21.719 3.313 1.00 38.00 94 SER A N 1
ATOM 739 C CA . SER A 1 94 ? 7.485 -22.984 3.036 1.00 38.00 94 SER A CA 1
ATOM 740 C C . SER A 1 94 ? 6.235 -23.091 3.891 1.00 38.00 94 SER A C 1
ATOM 742 O O . SER A 1 94 ? 6.269 -23.012 5.118 1.00 38.00 94 SER A O 1
ATOM 744 N N . GLN A 1 95 ? 5.129 -23.227 3.177 1.00 37.06 95 GLN A N 1
ATOM 745 C CA . GLN A 1 95 ? 3.803 -23.549 3.655 1.00 37.06 95 GLN A CA 1
ATOM 746 C C . GLN A 1 95 ? 3.710 -25.048 3.972 1.00 37.06 95 GLN A C 1
ATOM 748 O O . GLN A 1 95 ? 4.368 -25.861 3.329 1.00 37.06 95 GLN A O 1
ATOM 753 N N . GLU A 1 96 ? 2.804 -25.351 4.897 1.00 37.81 96 GLU A N 1
ATOM 754 C CA . GLU A 1 96 ? 1.965 -26.553 4.969 1.00 37.81 96 GLU A CA 1
ATOM 755 C C . GLU A 1 96 ? 2.102 -27.432 6.222 1.00 37.81 96 GLU A C 1
ATOM 757 O O . GLU A 1 96 ? 3.167 -27.823 6.693 1.00 37.81 96 GLU A O 1
ATOM 762 N N . GLU A 1 97 ? 0.904 -27.657 6.749 1.00 40.34 97 GLU A N 1
ATOM 763 C CA . GLU A 1 97 ? 0.442 -28.527 7.810 1.00 40.34 97 GLU A CA 1
ATOM 764 C C . GLU A 1 97 ? 0.846 -29.996 7.636 1.00 40.34 97 GLU A C 1
ATOM 766 O O . GLU A 1 97 ? 0.775 -30.533 6.539 1.00 40.34 97 GLU A O 1
ATOM 771 N N . ALA A 1 98 ? 1.120 -30.670 8.755 1.00 34.53 98 ALA A N 1
ATOM 772 C CA . ALA A 1 98 ? 0.513 -31.958 9.120 1.00 34.53 98 ALA A CA 1
ATOM 773 C C . ALA A 1 98 ? 1.203 -32.480 10.388 1.00 34.53 98 ALA A C 1
ATOM 775 O O . ALA A 1 98 ? 2.262 -33.105 10.330 1.00 34.53 98 ALA A O 1
ATOM 776 N N . VAL A 1 99 ? 0.599 -32.243 11.554 1.00 33.84 99 VAL A N 1
ATOM 777 C CA . VAL A 1 99 ? 0.966 -32.945 12.791 1.00 33.84 99 VAL A CA 1
ATOM 778 C C . VAL A 1 99 ? -0.121 -33.970 13.077 1.00 33.84 99 VAL A C 1
ATOM 780 O O . VAL A 1 99 ? -1.231 -33.627 13.476 1.00 33.84 99 VAL A O 1
ATOM 783 N N . ALA A 1 100 ? 0.214 -35.238 12.858 1.00 33.19 100 ALA A N 1
ATOM 784 C CA . ALA A 1 100 ? -0.567 -36.375 13.313 1.00 33.19 100 ALA A CA 1
ATOM 785 C C . ALA A 1 100 ? 0.062 -36.991 14.572 1.00 33.19 100 ALA A C 1
ATOM 787 O O . ALA A 1 100 ? 1.283 -37.104 14.666 1.00 33.19 100 ALA A O 1
ATOM 788 N N . SER A 1 101 ? -0.824 -37.496 15.441 1.00 30.06 101 SER A N 1
ATOM 789 C CA . SER A 1 101 ? -0.591 -38.440 16.551 1.00 30.06 101 SER A CA 1
ATOM 790 C C . SER A 1 101 ? 0.066 -37.844 17.809 1.00 30.06 101 SER A C 1
ATOM 792 O O . SER A 1 101 ? 1.080 -37.175 17.736 1.00 30.06 101 SER A O 1
ATOM 794 N N . SER A 1 102 ? -0.395 -38.075 19.041 1.00 37.34 102 SER A N 1
ATOM 795 C CA . SER A 1 102 ? -1.347 -39.050 19.590 1.00 37.34 102 SER A CA 1
ATOM 796 C C . SER A 1 102 ? -1.654 -38.707 21.064 1.00 37.34 102 SER A C 1
ATOM 798 O O . SER A 1 102 ? -0.909 -37.947 21.675 1.00 37.34 102 SER A O 1
ATOM 800 N N . LEU A 1 103 ? -2.689 -39.355 21.625 1.00 36.47 103 LEU A N 1
ATOM 801 C CA . LEU A 1 103 ? -2.987 -39.527 23.062 1.00 36.47 103 LEU A CA 1
ATOM 802 C C . LEU A 1 103 ? -3.468 -38.249 23.783 1.00 36.47 103 LEU A C 1
ATOM 804 O O . LEU A 1 103 ? -2.721 -37.330 24.081 1.00 36.47 103 LEU A O 1
ATOM 808 N N . THR A 1 104 ? -4.746 -38.164 24.141 1.00 34.38 104 THR A N 1
ATOM 809 C CA . THR A 1 104 ? -5.217 -38.805 25.376 1.00 34.38 104 THR A CA 1
ATOM 810 C C . THR A 1 104 ? -6.713 -39.112 25.315 1.00 34.38 104 THR A C 1
ATOM 812 O O . THR A 1 104 ? -7.562 -38.249 25.107 1.00 34.38 104 THR A O 1
ATOM 815 N N . GLU A 1 105 ? -7.016 -40.388 25.522 1.00 41.50 105 GLU A N 1
ATOM 816 C CA . GLU A 1 105 ? -8.339 -40.940 25.777 1.00 41.50 105 GLU A CA 1
ATOM 817 C C . GLU A 1 105 ? -8.857 -40.412 27.127 1.00 41.50 105 GLU A C 1
ATOM 819 O O . GLU A 1 105 ? -8.416 -40.846 28.189 1.00 41.50 105 GLU A O 1
ATOM 824 N N . SER A 1 106 ? -9.776 -39.445 27.097 1.00 40.91 106 SER A N 1
ATOM 825 C CA . SER A 1 106 ? -10.557 -39.050 28.272 1.00 40.91 106 SER A CA 1
ATOM 826 C C . SER A 1 106 ? -11.889 -39.792 28.227 1.00 40.91 106 SER A C 1
ATOM 828 O O . SER A 1 106 ? -12.822 -39.403 27.524 1.00 40.91 106 SER A O 1
ATOM 830 N N . GLN A 1 107 ? -11.956 -40.917 28.937 1.00 47.03 107 GLN A N 1
ATOM 831 C CA . GLN A 1 107 ? -13.196 -41.659 29.112 1.00 47.03 107 GLN A CA 1
ATOM 832 C C . GLN A 1 107 ? -14.158 -40.885 30.017 1.00 47.03 107 GLN A C 1
ATOM 834 O O . GLN A 1 107 ? -13.938 -40.760 31.222 1.00 47.03 107 GLN A O 1
ATOM 839 N N . VAL A 1 108 ? -15.260 -40.410 29.436 1.00 43.03 108 VAL A N 1
ATOM 840 C CA . VAL A 1 108 ? -16.435 -39.937 30.175 1.00 43.03 108 VAL A CA 1
ATOM 841 C C . VAL A 1 108 ? -17.514 -41.026 30.085 1.00 43.03 108 VAL A C 1
ATOM 843 O O . VAL A 1 108 ? -17.846 -41.444 28.973 1.00 43.03 108 VAL A O 1
ATOM 846 N N . PRO A 1 109 ? -18.069 -41.513 31.212 1.00 48.00 109 PRO A N 1
ATOM 847 C CA . PRO A 1 109 ? -19.115 -42.534 31.203 1.00 48.00 109 PRO A CA 1
ATOM 848 C C . PRO A 1 109 ? -20.329 -42.118 30.350 1.00 48.00 109 PRO A C 1
ATOM 850 O O . PRO A 1 109 ? -20.688 -40.937 30.357 1.00 48.00 109 PRO A O 1
ATOM 853 N N . PRO A 1 110 ? -21.021 -43.053 29.666 1.00 46.78 110 PRO A N 1
ATOM 854 C CA . PRO A 1 110 ? -22.179 -42.719 28.844 1.00 46.78 110 PRO A CA 1
ATOM 855 C C . PRO A 1 110 ? -23.292 -42.102 29.698 1.00 46.78 110 PRO A C 1
ATOM 857 O O . PRO A 1 110 ? -23.930 -42.777 30.513 1.00 46.78 110 PRO A O 1
ATOM 860 N N . LEU A 1 111 ? -23.544 -40.807 29.504 1.00 47.22 111 LEU A N 1
ATOM 861 C CA . LEU A 1 111 ? -24.686 -40.126 30.098 1.00 47.22 111 LEU A CA 1
ATOM 862 C C . LEU A 1 111 ? -25.964 -40.646 29.432 1.00 47.22 111 LEU A C 1
ATOM 864 O O . LEU A 1 111 ? -26.272 -40.331 28.284 1.00 47.22 111 LEU A O 1
ATOM 868 N N . ARG A 1 112 ? -26.718 -41.463 30.172 1.00 59.03 112 ARG A N 1
ATOM 869 C CA . ARG A 1 112 ? -28.085 -41.851 29.809 1.00 59.03 112 ARG A CA 1
ATOM 870 C C . ARG A 1 112 ? -28.948 -40.584 29.697 1.00 59.03 112 ARG A C 1
ATOM 872 O O . ARG A 1 112 ? -28.885 -39.757 30.609 1.00 59.03 112 ARG A O 1
ATOM 879 N N . PRO A 1 113 ? -29.780 -40.421 28.653 1.00 52.81 113 PRO A N 1
ATOM 880 C CA . PRO A 1 113 ? -30.660 -39.263 28.558 1.00 52.81 113 PRO A CA 1
ATOM 881 C C . PRO A 1 113 ? -31.734 -39.345 29.655 1.00 52.81 113 PRO A C 1
ATOM 883 O O . PRO A 1 113 ? -32.476 -40.332 29.699 1.00 52.81 113 PRO A O 1
ATOM 886 N N . PRO A 1 114 ? -31.868 -38.346 30.548 1.00 50.62 114 PRO A N 1
ATOM 887 C CA . PRO A 1 114 ? -33.015 -38.296 31.432 1.00 50.62 114 PRO A CA 1
ATOM 888 C C . PRO A 1 114 ? -34.258 -37.971 30.602 1.00 50.62 114 PRO A C 1
ATOM 890 O O . PRO A 1 114 ? -34.347 -36.955 29.911 1.00 50.62 114 PRO A O 1
ATOM 893 N N . THR A 1 115 ? -35.230 -38.870 30.690 1.00 48.41 115 THR A N 1
ATOM 894 C CA . THR A 1 115 ? -36.608 -38.717 30.231 1.00 48.41 115 THR A CA 1
ATOM 895 C C . THR A 1 115 ? -37.162 -37.321 30.519 1.00 48.41 115 THR A C 1
ATOM 897 O O . THR A 1 115 ? -37.250 -36.902 31.672 1.00 48.41 115 THR A O 1
ATOM 900 N N . LYS A 1 116 ? -37.558 -36.642 29.436 1.00 53.25 116 LYS A N 1
ATOM 901 C CA . LYS A 1 116 ? -38.618 -35.627 29.319 1.00 53.25 116 LYS A CA 1
ATOM 902 C C . LYS A 1 116 ? -38.955 -34.891 30.624 1.00 53.25 116 LYS A C 1
ATOM 904 O O . LYS A 1 116 ? -39.930 -35.207 31.300 1.00 53.25 116 LYS A O 1
ATOM 909 N N . ARG A 1 117 ? -38.201 -33.835 30.925 1.00 55.59 117 ARG A N 1
ATOM 910 C CA . ARG A 1 117 ? -38.734 -32.698 31.681 1.00 55.59 117 ARG A CA 1
ATOM 911 C C . ARG A 1 117 ? -38.828 -31.520 30.733 1.00 55.59 117 ARG A C 1
ATOM 913 O O . ARG A 1 117 ? -37.822 -30.881 30.440 1.00 55.59 117 ARG A O 1
ATOM 920 N N . THR A 1 118 ? -40.036 -31.260 30.251 1.00 58.66 118 THR A N 1
ATOM 921 C CA . THR A 1 118 ? -40.395 -30.012 29.583 1.00 58.66 118 THR A CA 1
ATOM 922 C C . THR A 1 118 ? -40.213 -28.900 30.614 1.00 58.66 118 THR A C 1
ATOM 924 O O . THR A 1 118 ? -41.103 -28.634 31.419 1.00 58.66 118 THR A O 1
ATOM 927 N N . ARG A 1 119 ? -39.014 -28.309 30.691 1.00 62.69 119 ARG A N 1
ATOM 928 C CA . ARG A 1 119 ? -38.860 -27.026 31.374 1.00 62.69 119 ARG A CA 1
ATOM 929 C C . ARG A 1 119 ? -39.597 -26.035 30.493 1.00 62.69 119 ARG A C 1
ATOM 931 O O . ARG A 1 119 ? -39.224 -25.859 29.337 1.00 62.69 119 ARG A O 1
ATOM 938 N N . ILE A 1 120 ? -40.671 -25.468 31.024 1.00 63.81 120 ILE A N 1
ATOM 939 C CA . ILE A 1 120 ? -41.331 -24.311 30.436 1.00 63.81 120 ILE A CA 1
ATOM 940 C C . ILE A 1 120 ? -40.281 -23.200 30.516 1.00 63.81 120 ILE A C 1
ATOM 942 O O . ILE A 1 120 ? -40.084 -22.604 31.571 1.00 63.81 120 ILE A O 1
ATOM 946 N N . LEU A 1 121 ? -39.484 -23.051 29.457 1.00 61.50 121 LEU A N 1
ATOM 947 C CA . LEU A 1 121 ? -38.615 -21.899 29.298 1.00 61.50 121 LEU A CA 1
ATOM 948 C C . LEU A 1 121 ? -39.571 -20.714 29.171 1.00 61.50 121 LEU A C 1
ATOM 950 O O . LEU A 1 121 ? -40.466 -20.752 28.326 1.00 61.50 121 LEU A O 1
ATOM 954 N N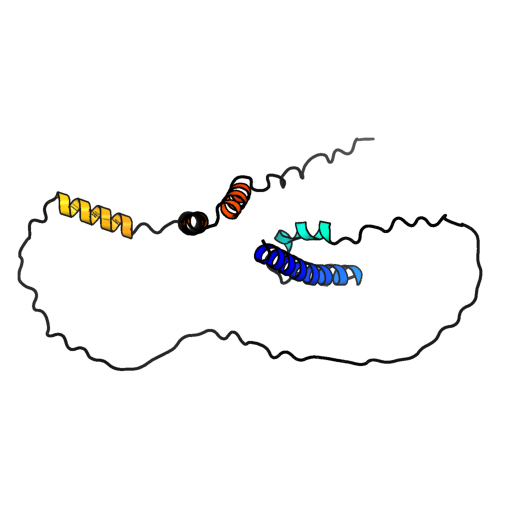 . GLU A 1 122 ? 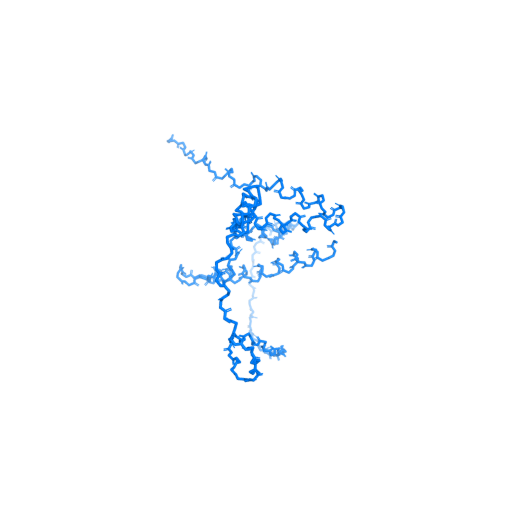-39.436 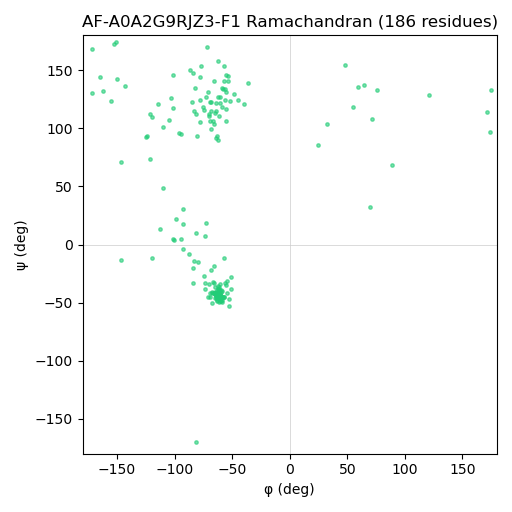-19.735 30.062 1.00 76.56 122 GLU A N 1
ATOM 955 C CA . GLU A 1 122 ? -40.211 -18.501 29.992 1.00 76.56 122 GLU A CA 1
ATOM 956 C C . GLU A 1 122 ? -40.129 -17.969 28.555 1.00 76.56 122 GLU A C 1
ATOM 958 O O . GLU A 1 122 ? -39.045 -17.919 27.972 1.00 76.56 122 GLU A O 1
ATOM 963 N N . GLU A 1 123 ? -41.270 -17.645 27.952 1.00 74.94 123 GLU A N 1
ATOM 964 C CA . GLU A 1 123 ? -41.352 -17.245 26.542 1.00 74.94 123 GLU A CA 1
ATOM 965 C C . GLU A 1 123 ? -40.403 -16.069 26.236 1.00 74.94 123 GLU A C 1
ATOM 967 O O . GLU A 1 123 ? -39.776 -16.023 25.179 1.00 74.94 123 GLU A O 1
ATOM 972 N N . SER A 1 124 ? -40.177 -15.196 27.225 1.00 80.75 124 SER A N 1
ATOM 973 C CA . SER A 1 124 ? -39.191 -14.110 27.184 1.00 80.75 124 SER A CA 1
ATOM 974 C C . SER A 1 124 ? -37.742 -14.607 27.050 1.00 80.75 124 SER A C 1
ATOM 976 O O . SER A 1 124 ? -36.972 -14.074 26.249 1.00 80.75 124 SER A O 1
ATOM 978 N N . ALA A 1 125 ? -37.366 -15.668 27.767 1.00 89.69 125 ALA A N 1
ATOM 979 C CA . ALA A 1 125 ? -36.051 -16.286 27.678 1.00 89.69 125 ALA A CA 1
ATOM 980 C C . ALA A 1 125 ? -35.867 -17.012 26.338 1.00 89.69 125 ALA A C 1
ATOM 982 O O . ALA A 1 125 ? -34.771 -16.993 25.781 1.00 89.69 125 ALA A O 1
ATOM 983 N N . ALA A 1 126 ? -36.933 -17.596 25.780 1.00 89.44 126 ALA A N 1
ATOM 984 C CA . ALA A 1 126 ? -36.900 -18.191 24.443 1.00 89.44 126 ALA A CA 1
ATOM 985 C C . ALA A 1 126 ? -36.621 -17.134 23.363 1.00 89.44 126 ALA A C 1
ATOM 987 O O . ALA A 1 126 ? -35.754 -17.331 22.509 1.00 89.44 126 ALA A O 1
ATOM 988 N N . VAL A 1 127 ? -37.311 -15.992 23.436 1.00 91.38 127 VAL A N 1
ATOM 989 C CA . VAL A 1 127 ? -37.122 -14.864 22.513 1.00 91.38 127 VAL A CA 1
ATOM 990 C C . VAL A 1 127 ? -35.720 -14.270 22.651 1.00 91.38 127 VAL A C 1
ATOM 992 O O . VAL A 1 127 ? -35.049 -14.053 21.644 1.00 91.38 127 VAL A O 1
ATOM 995 N N . PHE A 1 128 ? -35.233 -14.078 23.880 1.00 94.06 128 PHE A N 1
ATOM 996 C CA . PHE A 1 128 ? -33.874 -13.594 24.126 1.00 94.06 128 PHE A CA 1
ATOM 997 C C . PHE A 1 128 ? -32.812 -14.536 23.544 1.00 94.06 128 PHE A C 1
ATOM 999 O O . PHE A 1 128 ? -31.891 -14.085 22.864 1.00 94.06 128 PHE A O 1
ATOM 1006 N N . LEU A 1 129 ? -32.952 -15.849 23.759 1.00 93.75 129 LEU A N 1
ATOM 1007 C CA . LEU A 1 129 ? -32.033 -16.843 23.201 1.00 93.75 129 LEU A CA 1
ATOM 1008 C C . LEU A 1 129 ? -32.067 -16.860 21.668 1.0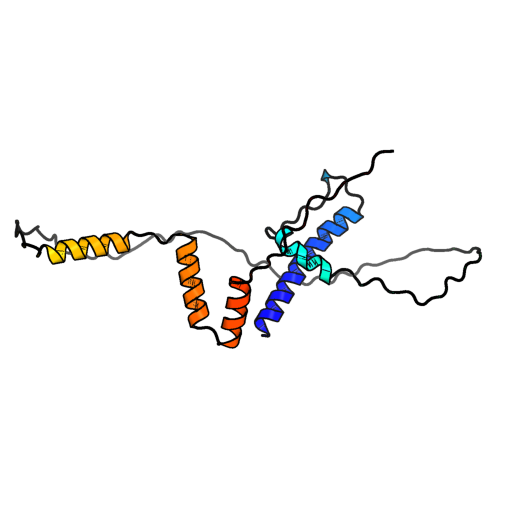0 93.75 129 LEU A C 1
ATOM 1010 O O . LEU A 1 129 ? -31.013 -16.970 21.040 1.00 93.75 129 LEU A O 1
ATOM 1014 N N . LEU A 1 130 ? -33.246 -16.714 21.057 1.00 92.81 130 LEU A N 1
ATOM 1015 C CA . LEU A 1 130 ? -33.382 -16.625 19.603 1.00 92.81 130 LEU A CA 1
ATOM 1016 C C . LEU A 1 130 ? -32.685 -15.374 19.053 1.00 92.81 130 LEU A C 1
ATOM 1018 O O . LEU A 1 130 ? -31.944 -15.462 18.075 1.00 92.81 130 LEU A O 1
ATOM 1022 N N . GLN A 1 131 ? -32.862 -14.230 19.713 1.00 93.31 131 GLN A N 1
ATOM 1023 C CA . GLN A 1 131 ? -32.218 -12.975 19.333 1.00 93.31 131 GLN A CA 1
ATOM 1024 C C . GLN A 1 131 ? -30.694 -13.031 19.510 1.00 93.31 131 GLN A C 1
ATOM 1026 O O . GLN A 1 131 ? -29.960 -12.588 18.628 1.00 93.31 131 GLN A O 1
ATOM 1031 N N . ALA A 1 132 ? -30.206 -13.624 20.602 1.00 92.62 132 ALA A N 1
ATOM 1032 C CA . ALA A 1 132 ? -28.778 -13.843 20.819 1.00 92.62 132 ALA A CA 1
ATOM 1033 C C . ALA A 1 132 ? -28.180 -14.765 19.744 1.00 92.62 132 ALA A C 1
ATOM 1035 O O . ALA A 1 132 ? -27.121 -14.473 19.194 1.00 92.62 132 ALA A O 1
ATOM 1036 N N . THR A 1 133 ? -28.887 -15.841 19.392 1.00 92.44 133 THR A N 1
ATOM 1037 C CA . THR A 1 133 ? -28.464 -16.763 18.327 1.00 92.44 133 THR A CA 1
ATOM 1038 C C . THR A 1 133 ? -28.439 -16.065 16.966 1.00 92.44 133 THR A C 1
ATOM 1040 O O . THR A 1 133 ? -27.492 -16.240 16.204 1.00 92.44 133 THR A O 1
ATOM 1043 N N . ALA A 1 134 ? -29.438 -15.228 16.667 1.00 89.69 134 ALA A N 1
ATOM 1044 C CA . ALA A 1 134 ? -29.457 -14.424 15.449 1.00 89.69 134 ALA A CA 1
ATOM 1045 C C . ALA A 1 134 ? -28.254 -13.469 15.383 1.00 89.69 134 ALA A C 1
ATOM 1047 O O . ALA A 1 134 ? -27.587 -13.424 14.355 1.00 89.69 134 ALA A O 1
ATOM 1048 N N . ALA A 1 135 ? -27.929 -12.782 16.484 1.00 86.69 135 ALA A N 1
ATOM 1049 C CA . ALA A 1 135 ? -26.790 -11.866 16.570 1.00 86.69 135 ALA A CA 1
ATOM 1050 C C . ALA A 1 135 ? -25.422 -12.564 16.447 1.00 86.69 135 ALA A C 1
ATOM 1052 O O . ALA A 1 135 ? -24.491 -11.992 15.897 1.00 86.69 135 ALA A O 1
ATOM 1053 N N . LEU A 1 136 ? -25.277 -13.802 16.927 1.00 84.88 136 LEU A N 1
ATOM 1054 C CA . LEU A 1 136 ? -24.033 -14.568 16.753 1.00 84.88 136 LEU A CA 1
ATOM 1055 C C . LEU A 1 136 ? -23.855 -15.086 15.320 1.00 84.88 136 LEU A C 1
ATOM 1057 O O . LEU A 1 136 ? -22.729 -15.270 14.867 1.00 84.88 136 LEU A O 1
ATOM 1061 N N . ASN A 1 137 ? -24.962 -15.305 14.609 1.00 86.50 137 ASN A N 1
ATOM 1062 C CA . ASN A 1 137 ? -24.954 -15.779 13.228 1.00 86.50 137 ASN A CA 1
ATOM 1063 C C . ASN A 1 137 ? -24.865 -14.643 12.200 1.00 86.50 137 ASN A C 1
ATOM 1065 O O . ASN A 1 137 ? -24.678 -14.920 11.012 1.00 86.50 137 ASN A O 1
ATOM 1069 N N . THR A 1 138 ? -24.975 -13.373 12.612 1.00 82.94 138 THR A N 1
ATOM 1070 C CA . THR A 1 138 ? -24.679 -12.262 11.704 1.00 82.94 138 THR A CA 1
ATOM 1071 C C . THR A 1 138 ? -23.192 -12.290 11.389 1.00 82.94 138 THR A C 1
ATOM 1073 O O . THR A 1 138 ? -22.359 -11.956 12.227 1.00 82.94 138 THR A O 1
ATOM 1076 N N . THR A 1 139 ? -22.850 -12.714 10.176 1.00 79.31 139 THR A N 1
ATOM 1077 C CA . THR A 1 139 ? -21.482 -12.603 9.677 1.00 79.31 139 THR A CA 1
ATOM 1078 C C . THR A 1 139 ? -21.254 -11.140 9.306 1.00 79.31 139 THR A C 1
ATOM 1080 O O . THR A 1 139 ? -21.972 -10.651 8.428 1.00 79.31 139 THR A O 1
ATOM 1083 N N . PRO A 1 140 ? -20.309 -10.427 9.945 1.00 78.94 140 PRO A N 1
ATOM 1084 C CA . PRO A 1 140 ? -20.029 -9.046 9.587 1.00 78.94 140 PRO A CA 1
ATOM 1085 C C . PRO A 1 140 ? -19.641 -8.980 8.114 1.00 78.94 140 PRO A C 1
ATOM 1087 O O . PRO A 1 140 ? -18.827 -9.780 7.641 1.00 78.94 140 PRO A O 1
ATOM 1090 N N . GLY A 1 141 ? -20.211 -8.027 7.380 1.00 83.75 141 GLY A N 1
ATOM 1091 C CA . GLY A 1 141 ? -19.783 -7.788 6.005 1.00 83.75 141 GLY A CA 1
ATOM 1092 C C . GLY A 1 141 ? -18.283 -7.470 5.957 1.00 83.75 141 GLY A C 1
ATOM 1093 O O . GLY A 1 141 ? -17.726 -6.930 6.913 1.00 83.75 141 GLY A O 1
ATOM 1094 N N . VAL A 1 142 ? -17.615 -7.742 4.831 1.00 77.81 142 VAL A N 1
ATOM 1095 C CA . VAL A 1 142 ? -16.169 -7.463 4.661 1.00 77.81 142 VAL A CA 1
ATOM 1096 C C . VAL A 1 142 ? -15.825 -6.009 5.039 1.00 77.81 142 VAL A C 1
ATOM 1098 O O . VAL A 1 142 ? -14.823 -5.747 5.704 1.00 77.81 142 VAL A O 1
ATOM 1101 N N . ASN A 1 143 ? -16.714 -5.071 4.696 1.00 83.19 143 ASN A N 1
ATOM 1102 C CA . ASN A 1 143 ? -16.580 -3.649 5.023 1.00 83.19 143 ASN A CA 1
ATOM 1103 C C . ASN A 1 143 ? -16.850 -3.335 6.505 1.00 83.19 143 ASN A C 1
ATOM 1105 O O . ASN A 1 143 ? -16.236 -2.431 7.066 1.00 83.19 143 ASN A O 1
ATOM 1109 N N . GLU A 1 144 ? -17.752 -4.077 7.146 1.00 88.62 144 GLU A N 1
ATOM 1110 C CA . GLU A 1 144 ? -18.111 -3.896 8.554 1.00 88.62 144 GLU A CA 1
ATOM 1111 C C . GLU A 1 144 ? -16.974 -4.356 9.467 1.00 88.62 144 GLU A C 1
ATOM 1113 O O . GLU A 1 144 ? -16.548 -3.610 10.347 1.00 88.62 144 GLU A O 1
ATOM 1118 N N . ALA A 1 145 ? -16.391 -5.525 9.184 1.00 89.19 145 ALA A N 1
ATOM 1119 C CA . ALA A 1 145 ? -15.211 -6.012 9.892 1.00 89.19 145 ALA A CA 1
ATOM 1120 C C . ALA A 1 145 ? -14.035 -5.027 9.773 1.00 89.19 145 ALA A C 1
ATOM 1122 O O . ALA A 1 145 ? -13.399 -4.682 10.773 1.00 89.19 145 ALA A O 1
ATOM 1123 N N . PHE A 1 146 ? -13.778 -4.518 8.562 1.00 89.00 146 PHE A N 1
ATOM 1124 C CA . PHE A 1 146 ? -12.757 -3.496 8.340 1.00 89.00 146 PHE A CA 1
ATOM 1125 C C . PHE A 1 146 ? -13.049 -2.208 9.125 1.00 89.00 146 PHE A C 1
ATOM 1127 O O . PHE A 1 146 ? -12.143 -1.654 9.758 1.00 89.00 146 PHE A O 1
ATOM 1134 N N . GLY A 1 147 ? -14.305 -1.754 9.132 1.00 92.31 147 GLY A N 1
ATOM 1135 C CA . GLY A 1 147 ? -14.759 -0.605 9.912 1.00 92.31 147 GLY A CA 1
ATOM 1136 C C . GLY A 1 147 ? -14.512 -0.787 11.410 1.00 92.31 147 GLY A C 1
ATOM 1137 O O . GLY A 1 147 ? -13.909 0.084 12.036 1.00 92.31 147 GLY A O 1
ATOM 1138 N N . CYS A 1 148 ? -14.877 -1.943 11.975 1.00 91.44 148 CYS A N 1
ATOM 1139 C CA . CYS A 1 148 ? -14.647 -2.267 13.385 1.00 91.44 148 CYS A CA 1
ATOM 1140 C C . CYS A 1 148 ? -13.159 -2.251 13.757 1.00 91.44 148 CYS A C 1
ATOM 1142 O O . CYS A 1 148 ? -12.782 -1.667 14.778 1.00 91.44 148 CYS A O 1
ATOM 1144 N N . VAL A 1 149 ? -12.301 -2.855 12.930 1.00 92.94 149 VAL A N 1
ATOM 1145 C CA . VAL A 1 149 ? -10.846 -2.867 13.155 1.00 92.94 149 VAL A CA 1
ATOM 1146 C C . VAL A 1 149 ? -10.279 -1.453 13.065 1.00 92.94 149 VAL A C 1
ATOM 1148 O O . VAL A 1 149 ? -9.517 -1.040 13.940 1.00 92.94 149 VAL A O 1
ATOM 1151 N N . THR A 1 150 ? -10.676 -0.692 12.046 1.00 93.94 150 THR A N 1
ATOM 1152 C CA . THR A 1 150 ? -10.215 0.685 11.826 1.00 93.94 150 THR A CA 1
ATOM 1153 C C . THR A 1 150 ? -10.636 1.599 12.973 1.00 93.94 150 THR A C 1
ATOM 1155 O O . THR A 1 150 ? -9.789 2.281 13.547 1.00 93.94 150 THR A O 1
ATOM 1158 N N . ALA A 1 151 ? -11.906 1.551 13.385 1.00 94.19 151 ALA A N 1
ATOM 1159 C CA . ALA A 1 151 ? -12.428 2.315 14.516 1.00 94.19 151 ALA A CA 1
ATOM 1160 C C . ALA A 1 151 ? -11.723 1.948 15.830 1.00 94.19 151 ALA A C 1
ATOM 1162 O O . ALA A 1 151 ? -11.324 2.830 16.593 1.00 94.19 151 ALA A O 1
ATOM 1163 N N . SER A 1 152 ? -11.499 0.652 16.072 1.00 94.81 152 SER A N 1
ATOM 1164 C CA . SER A 1 152 ? -10.754 0.178 17.243 1.00 94.81 152 SER A CA 1
ATOM 1165 C C . SER A 1 152 ? -9.318 0.699 17.254 1.00 94.81 152 SER A C 1
ATOM 1167 O O . SER A 1 152 ? -8.816 1.091 18.307 1.00 94.81 152 SER A O 1
ATOM 1169 N N . LYS A 1 153 ? -8.663 0.761 16.090 1.00 95.12 153 LYS A N 1
ATOM 1170 C CA . LYS A 1 153 ? -7.312 1.313 15.953 1.00 95.12 153 LYS A CA 1
ATOM 1171 C C . LYS A 1 153 ? -7.297 2.815 16.211 1.00 95.12 153 LYS A C 1
ATOM 1173 O O . LYS A 1 153 ? -6.539 3.253 17.070 1.00 95.12 153 LYS A O 1
ATOM 1178 N N . LEU A 1 154 ? -8.184 3.573 15.560 1.00 95.75 154 LEU A N 1
ATOM 1179 C CA . LEU A 1 154 ? -8.327 5.018 15.766 1.00 95.75 154 LEU A CA 1
ATOM 1180 C C . LEU A 1 154 ? -8.554 5.342 17.243 1.00 95.75 154 LEU A C 1
ATOM 1182 O O . LEU A 1 154 ? -7.894 6.231 17.767 1.00 95.75 154 LEU A O 1
ATOM 1186 N N . LYS A 1 155 ? -9.389 4.561 17.946 1.00 95.69 155 LYS A N 1
ATOM 1187 C CA . LYS A 1 155 ? -9.669 4.738 19.380 1.00 95.69 155 LYS A CA 1
ATOM 1188 C C . LYS A 1 155 ? -8.418 4.727 20.262 1.00 95.69 155 LYS A C 1
ATOM 1190 O O . LYS A 1 155 ? -8.390 5.464 21.245 1.00 95.69 155 LYS A O 1
ATOM 1195 N N . HIS A 1 156 ? -7.408 3.935 19.918 1.00 94.50 156 HIS A N 1
ATOM 1196 C CA . HIS A 1 156 ? -6.182 3.785 20.710 1.00 94.50 156 HIS A CA 1
ATOM 1197 C C . HIS A 1 156 ? -4.999 4.591 20.155 1.00 94.50 156 HIS A C 1
ATOM 1199 O O . HIS A 1 156 ? -3.889 4.487 20.670 1.00 94.50 156 HIS A O 1
ATOM 1205 N N . MET A 1 157 ? -5.216 5.391 19.109 1.00 96.25 157 MET A N 1
ATOM 1206 C CA . MET A 1 157 ? -4.191 6.269 18.552 1.00 96.25 157 MET A CA 1
ATOM 1207 C C . MET A 1 157 ? -4.103 7.589 19.320 1.00 96.25 157 MET A C 1
ATOM 1209 O O . MET A 1 157 ? -5.112 8.114 19.804 1.00 96.25 157 MET A O 1
ATOM 1213 N N . GLU A 1 158 ? -2.883 8.131 19.376 1.00 96.50 158 GLU A N 1
ATOM 1214 C CA . GLU A 1 158 ? -2.590 9.499 19.815 1.00 96.50 158 GLU A CA 1
ATOM 1215 C C . GLU A 1 158 ? -3.439 10.504 19.025 1.00 96.50 158 GLU A C 1
ATOM 1217 O O . GLU A 1 158 ? -3.631 10.344 17.817 1.00 96.50 158 GLU A O 1
ATOM 1222 N N . GLU A 1 159 ? -3.928 11.546 19.697 1.00 93.94 159 GLU A N 1
ATOM 1223 C CA . GLU A 1 159 ? -4.870 12.522 19.138 1.00 93.94 159 GLU A CA 1
ATOM 1224 C C . GLU A 1 159 ? -4.380 13.125 17.815 1.00 93.94 159 GLU A C 1
ATOM 1226 O O . GLU A 1 159 ? -5.097 13.075 16.820 1.00 93.94 159 GLU A O 1
ATOM 1231 N N . GLY A 1 160 ? -3.117 13.561 17.741 1.00 92.38 160 GLY A N 1
ATOM 1232 C CA . GLY A 1 160 ? -2.554 14.108 16.504 1.00 92.38 160 GLY A CA 1
ATOM 1233 C C . GLY A 1 160 ? -2.537 13.115 15.333 1.00 92.38 160 GLY A C 1
ATOM 1234 O O . GLY A 1 160 ? -2.790 13.495 14.193 1.00 92.38 160 GLY A O 1
ATOM 1235 N N . GLN A 1 161 ? -2.280 11.828 15.593 1.00 91.94 161 GLN A N 1
ATOM 1236 C CA . GLN A 1 161 ? -2.303 10.795 14.547 1.00 91.94 161 GLN A CA 1
ATOM 1237 C C . GLN A 1 161 ? -3.727 10.457 14.118 1.00 91.94 161 GLN A C 1
ATOM 1239 O O . GLN A 1 161 ? -3.976 10.240 12.933 1.00 91.94 161 GLN A O 1
ATOM 1244 N N . ARG A 1 162 ? -4.653 10.421 15.078 1.00 94.88 162 ARG A N 1
ATOM 1245 C CA . ARG A 1 162 ? -6.068 10.177 14.824 1.00 94.88 162 ARG A CA 1
ATOM 1246 C C . ARG A 1 162 ? -6.649 11.251 13.913 1.00 94.88 162 ARG A C 1
ATOM 1248 O O . ARG A 1 162 ? -7.230 10.888 12.899 1.00 94.88 162 ARG A O 1
ATOM 1255 N N . THR A 1 163 ? -6.405 12.529 14.208 1.00 94.00 163 THR A N 1
ATOM 1256 C CA . THR A 1 163 ? -6.892 13.656 13.398 1.00 94.00 163 THR A CA 1
ATOM 1257 C C . THR A 1 163 ? -6.416 13.567 11.948 1.00 94.00 163 THR A C 1
ATOM 1259 O O . THR A 1 163 ? -7.218 13.698 11.030 1.00 94.00 163 THR A O 1
ATOM 1262 N N . ILE A 1 164 ? -5.129 13.267 11.726 1.00 92.31 164 ILE A N 1
ATOM 1263 C CA . ILE A 1 164 ? -4.575 13.103 10.370 1.00 92.31 164 ILE A CA 1
ATOM 1264 C C . ILE A 1 164 ? -5.233 11.918 9.651 1.00 92.31 164 ILE A C 1
ATOM 1266 O O . ILE A 1 164 ? -5.585 12.011 8.477 1.00 92.31 164 ILE A O 1
ATOM 1270 N N . CYS A 1 165 ? -5.400 10.784 10.335 1.00 92.06 165 CYS A N 1
ATOM 1271 C CA . CYS A 1 165 ? -6.033 9.612 9.738 1.00 92.06 165 CYS A CA 1
ATOM 1272 C C . CYS A 1 165 ? -7.512 9.849 9.410 1.00 92.06 165 CYS A C 1
ATOM 1274 O O . CYS A 1 165 ? -7.949 9.449 8.334 1.00 92.06 165 CYS A O 1
ATOM 1276 N N . GLU A 1 166 ? -8.266 10.503 10.292 1.00 91.44 166 GLU A N 1
ATOM 1277 C CA . GLU A 1 166 ? -9.664 10.873 10.051 1.00 91.44 166 GLU A CA 1
ATOM 1278 C C . GLU A 1 166 ? -9.793 11.820 8.856 1.00 91.44 166 GLU A C 1
ATOM 1280 O O . GLU A 1 166 ? -10.642 11.592 7.994 1.00 91.44 166 GLU A O 1
ATOM 1285 N N . GLU A 1 167 ? -8.911 12.819 8.744 1.00 91.12 167 GLU A N 1
ATOM 1286 C CA . GLU A 1 167 ? -8.879 13.719 7.591 1.00 91.12 167 GLU A CA 1
ATOM 1287 C C . GLU A 1 167 ? -8.651 12.941 6.289 1.00 91.12 167 GLU A C 1
ATOM 1289 O O . GLU A 1 167 ? -9.426 13.091 5.351 1.00 91.12 167 GLU A O 1
ATOM 1294 N N . ILE A 1 168 ? -7.649 12.058 6.234 1.00 89.69 168 ILE A N 1
ATOM 1295 C CA . ILE A 1 168 ? -7.342 11.272 5.028 1.00 89.69 168 ILE A CA 1
ATOM 1296 C C . ILE A 1 168 ? -8.506 10.345 4.646 1.00 89.69 168 ILE A C 1
ATOM 1298 O O . ILE A 1 168 ? -8.834 10.228 3.465 1.00 89.69 168 ILE A O 1
ATOM 1302 N N . ILE A 1 169 ? -9.131 9.686 5.628 1.00 88.44 169 ILE A N 1
ATOM 1303 C CA . ILE A 1 169 ? -10.226 8.732 5.396 1.00 88.44 169 ILE A CA 1
ATOM 1304 C C . ILE A 1 169 ? -11.493 9.456 4.912 1.00 88.44 169 ILE A C 1
ATOM 1306 O O . ILE A 1 169 ? -12.155 8.974 3.994 1.00 88.44 169 ILE A O 1
ATOM 1310 N N . LEU A 1 170 ? -11.834 10.610 5.497 1.00 85.06 170 LEU A N 1
ATOM 1311 C CA . LEU A 1 170 ? -13.059 11.354 5.172 1.00 85.06 170 LEU A CA 1
ATOM 1312 C C . LEU A 1 170 ? -12.901 12.273 3.954 1.00 85.06 170 LEU A C 1
ATOM 1314 O O . LEU A 1 170 ? -13.854 12.482 3.204 1.00 85.06 170 LEU A O 1
ATOM 1318 N N . LYS A 1 171 ? -11.705 12.834 3.752 1.00 80.00 171 LYS A N 1
ATOM 1319 C CA . LYS A 1 171 ? -11.387 13.791 2.685 1.00 80.00 171 LYS A CA 1
ATOM 1320 C C . LYS A 1 171 ? -10.698 13.137 1.488 1.00 80.00 171 LYS A C 1
ATOM 1322 O O . LYS A 1 171 ? -10.023 13.845 0.746 1.00 80.00 171 LYS A O 1
ATOM 1327 N N . GLY A 1 172 ? -10.851 11.820 1.308 1.00 67.56 172 GLY A N 1
ATOM 1328 C CA . GLY A 1 172 ? -10.183 11.041 0.260 1.00 67.56 172 GLY A CA 1
ATOM 1329 C C . GLY A 1 172 ? -10.038 11.812 -1.064 1.00 67.56 172 GLY A C 1
ATOM 1330 O O . GLY A 1 172 ? -10.962 12.543 -1.437 1.00 67.56 172 GLY A O 1
ATOM 1331 N N . PRO A 1 173 ? -8.883 11.708 -1.749 1.00 58.88 173 PRO A N 1
ATOM 1332 C CA . PRO A 1 173 ? -8.520 12.599 -2.845 1.00 58.88 173 PRO A CA 1
ATOM 1333 C C . PRO A 1 173 ? -9.609 12.593 -3.917 1.00 58.88 173 PRO A C 1
ATOM 1335 O O . PRO A 1 173 ? -9.745 11.651 -4.689 1.00 58.88 173 PRO A O 1
ATOM 1338 N N . LYS A 1 174 ? -10.387 13.677 -3.975 1.00 60.00 174 LYS A N 1
ATOM 1339 C CA . LYS A 1 174 ? -11.442 13.917 -4.974 1.00 60.00 174 LYS A CA 1
ATOM 1340 C C . LYS A 1 174 ? -10.882 14.258 -6.361 1.00 60.00 174 LYS A C 1
ATOM 1342 O O . LYS A 1 174 ? -11.580 14.833 -7.186 1.00 60.00 174 LYS A O 1
ATOM 1347 N N . GLN A 1 175 ? -9.617 13.943 -6.612 1.00 58.53 175 GLN A N 1
ATOM 1348 C CA . GLN A 1 175 ? -8.853 14.460 -7.736 1.00 58.53 175 GLN A CA 1
ATOM 1349 C C . GLN A 1 175 ? -8.375 13.290 -8.593 1.00 58.53 175 GLN A C 1
ATOM 1351 O O . GL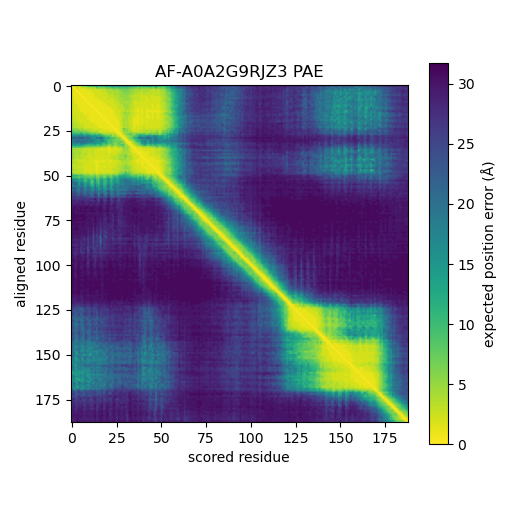N A 1 175 ? -7.224 12.876 -8.540 1.00 58.53 175 GLN A O 1
ATOM 1356 N N . GLY A 1 176 ? -9.325 12.711 -9.323 1.00 56.12 176 GLY A N 1
ATOM 1357 C CA . GLY A 1 176 ? -9.082 11.651 -10.304 1.00 56.12 176 GLY A CA 1
ATOM 1358 C C . GLY A 1 176 ? -10.022 11.679 -11.514 1.00 56.12 176 GLY A C 1
ATOM 1359 O O . GLY A 1 176 ? -9.701 11.053 -12.514 1.00 56.12 176 GLY A O 1
ATOM 1360 N N . ASP A 1 177 ? -11.123 12.443 -11.469 1.00 54.22 177 ASP A N 1
ATOM 1361 C CA . ASP A 1 177 ? -12.172 12.407 -12.505 1.00 54.22 177 ASP A CA 1
ATOM 1362 C C . ASP A 1 177 ? -12.314 13.689 -13.355 1.00 54.22 177 ASP A C 1
ATOM 1364 O O . ASP A 1 177 ? -13.260 13.807 -14.126 1.00 54.22 177 ASP A O 1
ATOM 1368 N N . GLU A 1 178 ? -11.361 14.627 -13.331 1.00 56.69 178 GLU A N 1
ATOM 1369 C CA . GLU A 1 178 ? -11.328 15.751 -14.302 1.00 56.69 178 GLU A CA 1
ATOM 1370 C C . GLU A 1 178 ? -10.466 15.448 -15.543 1.00 56.69 178 GLU A C 1
ATOM 1372 O O . GLU A 1 178 ? -9.870 16.323 -16.166 1.00 56.69 178 GLU A O 1
ATOM 1377 N N . GLY A 1 179 ? -10.396 14.173 -15.922 1.00 58.22 179 GLY A N 1
ATOM 1378 C CA . GLY A 1 179 ? -9.641 13.686 -17.071 1.00 58.22 179 GLY A CA 1
ATOM 1379 C C . GLY A 1 179 ? -10.513 13.204 -18.227 1.00 58.22 179 GLY A C 1
ATOM 1380 O O . GLY A 1 179 ? -10.271 12.103 -18.719 1.00 58.22 179 GLY A O 1
ATOM 1381 N N . ARG A 1 180 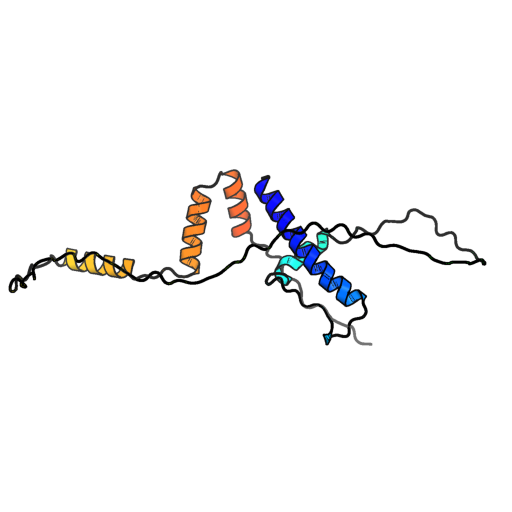? -11.523 13.963 -18.687 1.00 53.09 180 ARG A N 1
ATOM 1382 C CA . ARG A 1 180 ? -12.077 13.758 -20.042 1.00 53.09 180 ARG A CA 1
ATOM 1383 C C . ARG A 1 180 ? -12.944 14.914 -20.547 1.00 53.09 180 ARG A C 1
ATOM 1385 O O . ARG A 1 180 ? -13.753 15.457 -19.817 1.00 53.09 180 ARG A O 1
ATOM 1392 N N . THR A 1 181 ? -12.814 15.124 -21.858 1.00 52.91 181 THR A N 1
ATOM 1393 C CA . THR A 1 181 ? -13.658 15.888 -22.795 1.00 52.91 181 THR A CA 1
ATOM 1394 C C . THR A 1 181 ? -13.362 17.371 -22.971 1.00 52.91 181 THR A C 1
ATOM 1396 O O . THR A 1 181 ? -14.232 18.179 -22.713 1.00 52.91 181 THR A O 1
ATOM 1399 N N . HIS A 1 182 ? -12.220 17.711 -23.575 1.00 52.03 182 HIS A N 1
ATOM 1400 C CA . HIS A 1 182 ? -12.194 18.709 -24.657 1.00 52.03 182 HIS A CA 1
ATOM 1401 C C . HIS A 1 182 ? -11.106 18.337 -25.673 1.00 52.03 182 HIS A C 1
ATOM 1403 O O . HIS A 1 182 ? -10.069 18.980 -25.772 1.00 52.03 182 HIS A O 1
ATOM 1409 N N . ASN A 1 183 ? -11.345 17.265 -26.436 1.00 53.03 183 ASN A N 1
ATOM 1410 C CA . ASN A 1 183 ? -10.786 17.173 -27.781 1.00 53.03 183 ASN A CA 1
ATOM 1411 C C . ASN A 1 183 ? -11.871 17.701 -28.723 1.00 53.03 183 ASN A C 1
ATOM 1413 O O . ASN A 1 183 ? -12.819 16.990 -29.058 1.00 53.03 183 ASN A O 1
ATOM 1417 N N . SER A 1 184 ? -11.786 18.980 -29.067 1.00 48.41 184 SER A N 1
ATOM 1418 C CA . SER A 1 184 ? -12.582 19.578 -30.133 1.00 48.41 184 SER A CA 1
ATOM 1419 C C . SER A 1 184 ? -11.609 20.225 -31.101 1.00 48.41 184 SER A C 1
ATOM 1421 O O . SER A 1 184 ? -11.161 21.350 -30.915 1.00 48.41 184 SER A O 1
ATOM 1423 N N . ASN A 1 185 ? -11.247 19.436 -32.105 1.00 51.44 185 ASN A N 1
ATOM 1424 C CA . ASN A 1 185 ? -10.607 19.892 -33.326 1.00 51.44 185 ASN A CA 1
ATOM 1425 C C . ASN A 1 185 ? -11.588 20.842 -34.048 1.00 51.44 185 ASN A C 1
ATOM 1427 O O . ASN A 1 185 ? -12.743 20.442 -34.232 1.00 51.44 185 ASN A O 1
ATOM 1431 N N . PRO A 1 186 ? -11.217 22.075 -34.430 1.00 55.88 186 PRO A N 1
ATOM 1432 C CA . PRO A 1 186 ? -12.088 22.897 -35.262 1.00 55.88 186 PRO A CA 1
ATOM 1433 C C . PRO A 1 186 ? -12.019 22.431 -36.729 1.00 55.88 186 PRO A C 1
ATOM 1435 O O . PRO A 1 186 ? -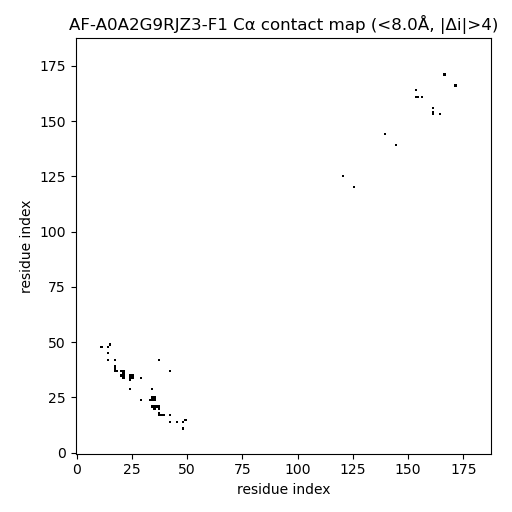10.951 22.016 -37.186 1.00 55.88 186 PRO A O 1
ATOM 1438 N N . PRO A 1 187 ? -13.131 22.473 -37.486 1.00 63.25 187 PRO A N 1
ATOM 1439 C CA . PRO A 1 187 ? -13.100 22.174 -38.907 1.00 63.25 187 PRO A CA 1
ATOM 1440 C C . PRO A 1 187 ? -12.658 23.397 -39.727 1.00 63.25 187 PRO A C 1
ATOM 1442 O O . PRO A 1 187 ? -13.199 24.484 -39.541 1.00 63.25 187 PRO A O 1
ATOM 1445 N N . VAL A 1 188 ? -11.749 23.098 -40.666 1.00 54.84 188 VAL A N 1
ATOM 1446 C CA . VAL A 1 188 ? -11.309 23.812 -41.889 1.00 54.84 188 VAL A CA 1
ATOM 1447 C C . VAL A 1 188 ? -10.711 25.207 -41.718 1.00 54.84 188 VAL A C 1
ATOM 1449 O O . VAL A 1 188 ? -11.463 26.179 -41.501 1.00 54.84 188 VAL A O 1
#

Mean predicted aligned error: 22.2 Å

InterPro domains:
  IPR006578 MADF domain [PF10545] (2-49)

Sequence (188 aa):
INFLKAKIGSLRSTYNREHKKVQDSLRSGATADDVYVPRLWYYHSLHFLSDQTEPRPSLSTLPSTSAEAPEDQPGPSTQEEDVEEPSLAQESLSQEEAVASSLTESQVPPLRPPTKRTRILEESAAVFLLQATAALNTTPGVNEAFGCVTASKLKHMEEGQRTICEEIILKGPKQGDEGRTHNSNPPV